Protein AF-A0A2G9TJ57-F1 (afdb_monomer)

Sequence (246 aa):
MSSKFIRITKSSFCDVGVDFVFRHESDHAVNHIQFLINEGGLITACANDIVHLWNYRQKVPEIVRSVQLNKESVSCIHLPMGSKWLYVGTDKVPFPSCPQQPQALAVLLKGELMMLDLLTPGYPCIESPHAMDLHEVPITCVAYYSDCASDLIGALTLVGCKQRRKGFSERAWPASGGIARECATGHQELILTGHKDGTVRFWQASGENLQFLYRLKTTSHFERLEEWEGCEKVSHAVKSIELCVE

Solvent-accessible surface area (backbone atoms only — not comparable to full-atom values): 15416 Å² total; per-residue (Å²): 137,87,81,75,72,51,78,47,75,50,70,56,95,93,50,85,54,53,76,47,75,54,66,69,94,61,94,60,52,76,79,45,77,48,75,41,81,97,69,45,30,37,40,37,33,32,73,72,23,32,39,36,35,31,37,55,79,48,99,64,72,41,78,76,44,76,46,76,48,91,86,51,50,70,67,45,78,50,67,59,91,92,54,94,58,77,46,71,43,46,74,62,73,93,44,90,88,53,75,94,60,81,60,59,48,82,45,81,55,100,88,49,75,46,37,29,29,63,75,49,88,87,49,27,39,33,60,59,87,72,66,73,76,69,72,85,51,60,70,58,29,76,41,79,43,74,67,47,58,67,65,57,56,50,51,41,40,63,58,19,63,76,68,53,72,87,71,51,41,92,57,76,63,83,88,68,82,80,80,83,78,87,58,75,53,97,42,38,27,41,38,38,40,19,16,49,81,14,36,39,38,35,28,37,52,40,49,98,55,65,35,80,31,35,77,47,74,51,61,88,79,54,82,82,73,75,86,55,93,88,64,83,69,90,70,50,41,31,73,78,78,80,83,88,76,130

Nearest PDB structures (foldseek):
  6n8q-assembly1_A  TM=5.447E-01  e=1.986E-11  Homo sapiens
  6n8s-assembly1_A  TM=5.547E-01  e=1.785E-11  Homo sapiens
  6n8s-assembly2_D  TM=5.333E-01  e=1.165E-11  Homo sapiens
  8r3y-assembly1_L  TM=5.186E-01  e=8.769E-10  Homo sapiens
  7fik-assembly1_h  TM=3.354E-01  e=3.302E-02  Xenopus laevis

pLDDT: mean 77.83, std 14.71, range [35.44, 93.81]

Organism: Teladorsagia circumcincta (NCBI:txid45464)

InterPro domains:
  IPR000664 Lethal(2) giant larvae protein [PR00962] (100-120)
  IPR000664 Lethal(2) giant larvae protein [PR00962] (188-211)
  IPR001680 WD40 repeat [SM00320] (15-55)
  IPR001680 WD40 repeat [SM00320] (125-204)
  IPR015943 WD40/YVTN repeat-like-containing domain superfamily [G3DSA:2.130.10.10] (9-223)
  IPR036322 WD40-repeat-containing domain superfamily [SSF50978] (19-219)

Radius of gyration: 28.47 Å; Cα contacts (8 Å, |Δi|>4): 395; chains: 1; bounding box: 58×48×74 Å

Mean predicted aligned error: 16.13 Å

Secondary structure (DSSP, 8-state):
-----EEEEEPPTTSPPEEEEE--SS---EEEEEEETTTTEEEEEETTSEEEEEE-SSSS-EEEEEEE-SSS-EEEEE--TT-S--EEEESS-S-TTS-SS--EEEEE-SS-EEEEESSSTT-PEEPPTT---SSSS-EEEEEEEEEE-HHHHHHHHHHHHTTSPTTEESSPPS---S-------SSEEEEEEEETTSEEEEEE-SSSS-EEEEEEE-TTSS------TT----------------

Structure (mmCIF, N/CA/C/O backbone):
data_AF-A0A2G9TJ57-F1
#
_entry.id   AF-A0A2G9TJ57-F1
#
loop_
_atom_site.group_PDB
_atom_site.id
_atom_site.type_symbol
_atom_site.label_atom_id
_atom_site.label_alt_id
_atom_site.label_comp_id
_atom_site.label_asym_id
_atom_site.label_entity_id
_atom_site.label_seq_id
_atom_site.pdbx_PDB_ins_code
_atom_site.Cartn_x
_atom_site.Cartn_y
_atom_site.Cartn_z
_atom_site.occupancy
_atom_site.B_iso_or_equiv
_atom_site.auth_seq_id
_atom_site.auth_comp_id
_atom_site.auth_asym_id
_atom_site.auth_atom_id
_atom_site.pdbx_PDB_model_num
ATOM 1 N N . MET A 1 1 ? 29.597 -24.673 -23.153 1.00 37.56 1 MET A N 1
ATOM 2 C CA . MET A 1 1 ? 29.047 -23.492 -23.854 1.00 37.56 1 MET A CA 1
ATOM 3 C C . MET A 1 1 ? 27.532 -23.607 -23.868 1.00 37.56 1 MET A C 1
ATOM 5 O O . MET A 1 1 ? 26.997 -24.404 -24.629 1.00 37.56 1 MET A O 1
ATOM 9 N N . SER A 1 2 ? 26.848 -22.915 -22.954 1.00 35.44 2 SER A N 1
ATOM 10 C CA . SER A 1 2 ? 25.383 -22.948 -22.872 1.00 35.44 2 SER A CA 1
ATOM 11 C C . SER A 1 2 ? 24.821 -21.941 -23.869 1.00 35.44 2 SER A C 1
ATOM 13 O O . SER A 1 2 ? 24.913 -20.737 -23.657 1.00 35.44 2 SER A O 1
ATOM 15 N N . SER A 1 3 ? 24.313 -22.435 -24.994 1.00 35.53 3 SER A N 1
ATOM 16 C CA . SER A 1 3 ? 23.716 -21.596 -26.029 1.00 35.53 3 SER A CA 1
ATOM 17 C C . SER A 1 3 ? 22.368 -21.058 -25.549 1.00 35.53 3 SER A C 1
ATOM 19 O O . SER A 1 3 ? 21.462 -21.841 -25.276 1.00 35.53 3 SER A O 1
ATOM 21 N N . LYS A 1 4 ? 22.236 -19.733 -25.420 1.00 46.56 4 LYS A N 1
ATOM 22 C CA . LYS A 1 4 ? 20.998 -19.080 -24.966 1.00 46.56 4 LYS A CA 1
ATOM 23 C C . LYS A 1 4 ? 20.091 -18.800 -26.164 1.00 46.56 4 LYS A C 1
ATOM 25 O O . LYS A 1 4 ? 20.468 -18.053 -27.062 1.00 46.56 4 LYS A O 1
ATOM 30 N N . PHE A 1 5 ? 18.911 -19.412 -26.177 1.00 47.69 5 PHE A N 1
ATOM 31 C CA . PHE A 1 5 ? 17.905 -19.253 -27.229 1.00 47.69 5 PHE A CA 1
ATOM 32 C C . PHE A 1 5 ? 16.716 -18.447 -26.701 1.00 47.69 5 PHE A C 1
ATOM 34 O O . PHE A 1 5 ? 16.296 -18.652 -25.562 1.00 47.69 5 PHE A O 1
ATOM 41 N N . ILE A 1 6 ? 16.155 -17.564 -27.530 1.00 58.69 6 ILE A N 1
ATOM 42 C CA . ILE A 1 6 ? 14.870 -16.911 -27.254 1.00 58.69 6 ILE A CA 1
ATOM 43 C C . ILE A 1 6 ? 13.792 -17.693 -28.013 1.00 58.69 6 ILE A C 1
ATOM 45 O O . ILE A 1 6 ? 13.875 -17.824 -29.234 1.00 58.69 6 ILE A O 1
ATOM 49 N N . ARG A 1 7 ? 12.787 -18.212 -27.295 1.00 56.28 7 ARG A N 1
ATOM 50 C CA . ARG A 1 7 ? 11.596 -18.856 -27.872 1.00 56.28 7 ARG A CA 1
ATOM 51 C C . ARG A 1 7 ? 10.394 -17.939 -27.683 1.00 56.28 7 ARG A C 1
ATOM 53 O O . ARG A 1 7 ? 10.101 -17.542 -26.558 1.00 56.28 7 ARG A O 1
ATOM 60 N N . ILE A 1 8 ? 9.703 -17.621 -28.772 1.00 58.78 8 ILE A N 1
ATOM 61 C CA . ILE A 1 8 ? 8.478 -16.817 -28.758 1.00 58.78 8 ILE A CA 1
ATOM 62 C C . ILE A 1 8 ? 7.350 -17.670 -29.315 1.00 58.78 8 ILE A C 1
ATOM 64 O O . ILE A 1 8 ? 7.395 -18.060 -30.480 1.00 58.78 8 ILE A O 1
ATOM 68 N N . THR A 1 9 ? 6.332 -17.912 -28.496 1.00 50.44 9 THR A N 1
ATOM 69 C CA . THR A 1 9 ? 5.110 -18.599 -28.915 1.00 50.44 9 THR A CA 1
ATOM 70 C C . THR A 1 9 ? 4.001 -17.564 -29.049 1.00 50.44 9 THR A C 1
ATOM 72 O O . THR A 1 9 ? 3.605 -16.938 -28.066 1.00 50.44 9 THR A O 1
ATOM 75 N N . LYS A 1 10 ? 3.504 -17.356 -30.272 1.00 44.88 10 LYS A N 1
ATOM 76 C CA . LYS A 1 10 ? 2.356 -16.477 -30.530 1.00 44.88 10 LYS A CA 1
ATOM 77 C C . LYS A 1 10 ? 1.124 -17.341 -30.783 1.00 44.88 10 LYS A C 1
ATOM 79 O O . LYS A 1 10 ? 1.076 -18.027 -31.800 1.00 44.88 10 LYS A O 1
ATOM 84 N N . SER A 1 11 ? 0.136 -17.299 -29.890 1.00 42.34 11 SER A N 1
ATOM 85 C CA . SER A 1 11 ? -1.184 -17.883 -30.144 1.00 42.34 11 SER A CA 1
ATOM 86 C C . SER A 1 11 ? -2.135 -16.808 -30.670 1.00 42.34 11 SER A C 1
ATOM 88 O O . SER A 1 11 ? -2.381 -15.789 -30.026 1.00 42.34 11 SER A O 1
ATOM 90 N N . SER A 1 12 ? -2.660 -17.011 -31.876 1.00 41.06 12 SER A N 1
ATOM 91 C CA . SER A 1 12 ? -3.905 -16.371 -32.299 1.00 41.06 12 SER A CA 1
ATOM 92 C C . SER A 1 12 ? -5.065 -17.187 -31.738 1.00 41.06 12 SER A C 1
ATOM 94 O O . SER A 1 12 ? -4.978 -18.413 -31.665 1.00 41.06 12 SER A O 1
ATOM 96 N N . PHE A 1 13 ? -6.132 -16.517 -31.302 1.00 36.66 13 PHE A N 1
ATOM 97 C CA . PHE A 1 13 ? -7.333 -17.170 -30.777 1.00 36.66 13 PHE A CA 1
ATOM 98 C C . PHE A 1 13 ? -7.781 -18.287 -31.746 1.00 36.66 13 PHE A C 1
ATOM 100 O O . PHE A 1 13 ? -8.109 -18.000 -32.893 1.00 36.66 13 PHE A O 1
ATOM 107 N N . CYS A 1 14 ? -7.749 -19.538 -31.268 1.00 39.50 14 CYS A N 1
ATOM 108 C CA . CYS A 1 14 ? -8.157 -20.780 -31.947 1.00 39.50 14 CYS A CA 1
ATOM 109 C C . CYS A 1 14 ? -7.240 -21.419 -33.017 1.00 39.50 14 CYS A C 1
ATOM 111 O O . CYS A 1 14 ? -7.692 -22.379 -33.633 1.00 39.50 14 CYS A O 1
ATOM 113 N N . ASP A 1 15 ? -5.967 -21.029 -33.168 1.00 39.41 15 ASP A N 1
ATOM 114 C CA . ASP A 1 15 ? -5.017 -21.749 -34.048 1.00 39.41 15 ASP A CA 1
ATOM 115 C C . ASP A 1 15 ? -3.720 -22.184 -33.343 1.00 39.41 15 ASP A C 1
ATOM 117 O O . ASP A 1 15 ? -3.312 -21.616 -32.325 1.00 39.41 15 ASP A O 1
ATOM 121 N N . VAL A 1 16 ? -3.068 -23.215 -33.901 1.00 48.94 16 VAL A N 1
ATOM 122 C CA . VAL A 1 16 ? -1.778 -23.752 -33.432 1.00 48.94 16 VAL A CA 1
ATOM 123 C C . VAL A 1 16 ? -0.747 -22.617 -33.409 1.00 48.94 16 VAL A C 1
ATOM 125 O O . VAL A 1 16 ? -0.500 -21.975 -34.428 1.00 48.94 16 VAL A O 1
ATOM 128 N N . GLY A 1 17 ? -0.172 -22.338 -32.236 1.00 55.06 17 GLY A N 1
ATOM 129 C CA . GLY A 1 17 ? 0.766 -21.230 -32.067 1.00 55.06 17 GLY A CA 1
ATOM 130 C C . GLY A 1 17 ? 1.987 -21.364 -32.978 1.00 55.06 17 GLY A C 1
ATOM 131 O O . GLY A 1 17 ? 2.530 -22.455 -33.148 1.00 55.06 17 GLY A O 1
ATOM 132 N N . VAL A 1 18 ? 2.432 -20.248 -33.556 1.00 59.16 18 VAL A N 1
ATOM 133 C CA . VAL A 1 18 ? 3.671 -20.214 -34.342 1.00 59.16 18 VAL A CA 1
ATOM 134 C C . VAL A 1 18 ? 4.836 -20.010 -33.377 1.00 59.16 18 VAL A C 1
ATOM 136 O O . VAL A 1 18 ? 4.867 -19.016 -32.644 1.00 59.16 18 VAL A O 1
ATOM 139 N N . ASP A 1 19 ? 5.775 -20.956 -33.371 1.00 61.94 19 ASP A N 1
ATOM 140 C CA . ASP A 1 19 ? 7.024 -20.865 -32.618 1.00 61.94 19 ASP A CA 1
ATOM 141 C C . ASP A 1 19 ? 8.110 -20.211 -33.475 1.00 61.94 19 ASP A C 1
ATOM 143 O O . ASP A 1 19 ? 8.466 -20.707 -34.545 1.00 61.94 19 ASP A O 1
ATOM 147 N N . PHE A 1 20 ? 8.676 -19.117 -32.970 1.00 65.62 20 PHE A N 1
ATOM 148 C CA . PHE A 1 20 ? 9.887 -18.515 -33.519 1.00 65.62 20 PHE A CA 1
ATOM 149 C C . PHE A 1 20 ? 11.048 -18.711 -32.547 1.00 65.62 20 PHE A C 1
ATOM 151 O O . PHE A 1 20 ? 10.926 -18.433 -31.350 1.00 65.62 20 PHE A O 1
ATOM 158 N N . VAL A 1 21 ? 12.184 -19.169 -33.078 1.00 70.88 21 VAL A N 1
ATOM 159 C CA . VAL A 1 21 ? 13.435 -19.330 -32.331 1.00 70.88 21 VAL A CA 1
ATOM 160 C C . VAL A 1 21 ? 14.532 -18.571 -33.056 1.00 70.88 21 VAL A C 1
ATOM 162 O O . VAL A 1 21 ? 14.785 -18.808 -34.235 1.00 70.88 21 VAL A O 1
ATOM 165 N N . PHE A 1 22 ? 15.194 -17.668 -32.345 1.00 76.44 22 PHE A N 1
ATOM 166 C CA . PHE A 1 22 ? 16.371 -16.964 -32.843 1.00 76.44 22 PHE A CA 1
ATOM 167 C C . PHE A 1 22 ? 17.373 -16.744 -31.710 1.00 76.44 22 PHE A C 1
ATOM 169 O O . PHE A 1 22 ? 17.086 -16.972 -30.527 1.00 76.44 22 PHE A O 1
ATOM 176 N N . ARG A 1 23 ? 18.589 -16.358 -32.094 1.00 79.75 23 ARG A N 1
ATOM 177 C CA . ARG A 1 23 ? 19.739 -16.254 -31.202 1.00 79.75 23 ARG A CA 1
ATOM 178 C C . ARG A 1 23 ? 20.432 -14.917 -31.417 1.00 79.75 23 ARG A C 1
ATOM 180 O O . ARG A 1 23 ? 20.560 -14.467 -32.551 1.00 79.75 23 ARG A O 1
ATOM 187 N N . HIS A 1 24 ? 20.921 -14.326 -30.334 1.00 83.44 24 HIS A N 1
ATOM 188 C CA . HIS A 1 24 ? 21.941 -13.290 -30.441 1.00 83.44 24 HIS A CA 1
ATOM 189 C C . HIS A 1 24 ? 23.237 -13.898 -30.992 1.00 83.44 24 HIS A C 1
ATOM 191 O O . HIS A 1 24 ? 23.599 -15.024 -30.645 1.00 83.44 24 HIS A O 1
ATOM 197 N N . GLU A 1 25 ? 23.945 -13.148 -31.837 1.00 77.44 25 GLU A N 1
ATOM 198 C CA . GLU A 1 25 ? 25.286 -13.536 -32.295 1.00 77.44 25 GLU A CA 1
ATOM 199 C C . GLU A 1 25 ? 26.303 -13.512 -31.146 1.00 77.44 25 GLU A C 1
ATOM 201 O O . GLU A 1 25 ? 27.253 -14.292 -31.133 1.00 77.44 25 GLU A O 1
ATOM 206 N N . SER A 1 26 ? 26.085 -12.642 -30.157 1.00 77.62 26 SER A N 1
ATOM 207 C CA . SER A 1 26 ? 26.914 -12.561 -28.961 1.00 77.62 26 SER A CA 1
ATOM 208 C C . SER A 1 26 ? 26.544 -13.642 -27.937 1.00 77.62 26 SER A C 1
ATOM 210 O O . SER A 1 26 ? 25.388 -14.051 -27.822 1.00 77.62 26 SER A O 1
ATOM 212 N N . ASP A 1 27 ? 27.525 -14.096 -27.150 1.00 81.38 27 ASP A N 1
ATOM 213 C CA . ASP A 1 27 ? 27.323 -15.132 -26.119 1.00 81.38 27 ASP A CA 1
ATOM 214 C C . ASP A 1 27 ? 26.856 -14.554 -24.764 1.00 81.38 27 ASP A C 1
ATOM 216 O O . ASP A 1 27 ? 26.903 -15.208 -23.718 1.00 81.38 27 ASP A O 1
ATOM 220 N N . HIS A 1 28 ? 26.405 -13.298 -24.754 1.00 85.00 28 HIS A N 1
ATOM 221 C CA . HIS A 1 28 ? 25.954 -12.627 -23.539 1.00 85.00 28 HIS A CA 1
ATOM 222 C C . HIS A 1 28 ? 24.519 -13.026 -23.169 1.00 85.00 28 HIS A C 1
ATOM 224 O O . HIS A 1 28 ? 23.687 -13.345 -24.016 1.00 85.00 28 HIS A O 1
ATOM 230 N N . ALA A 1 29 ? 24.214 -13.024 -21.865 1.00 84.56 29 ALA A N 1
ATOM 231 C CA . ALA A 1 29 ? 22.858 -13.289 -21.386 1.00 84.56 29 ALA A CA 1
ATOM 232 C C . ALA A 1 29 ? 21.880 -12.225 -21.886 1.00 84.56 29 ALA A C 1
ATOM 234 O O . ALA A 1 29 ? 22.248 -11.059 -21.955 1.00 84.56 29 ALA A O 1
ATOM 235 N N . VAL A 1 30 ? 20.637 -12.609 -22.160 1.00 88.75 30 VAL A N 1
ATOM 236 C CA . VAL A 1 30 ? 19.539 -11.655 -22.334 1.00 88.75 30 VAL A CA 1
ATOM 237 C C . VAL A 1 30 ? 18.884 -11.479 -20.969 1.00 88.75 30 VAL A C 1
ATOM 239 O O . VAL A 1 30 ? 18.362 -12.445 -20.418 1.00 88.75 30 VAL A O 1
ATOM 242 N N . ASN A 1 31 ? 18.961 -10.272 -20.415 1.00 87.25 31 ASN A N 1
ATOM 243 C CA . ASN A 1 31 ? 18.458 -9.951 -19.077 1.00 87.25 31 ASN A CA 1
ATOM 244 C C . ASN A 1 31 ? 17.005 -9.470 -19.124 1.00 87.25 31 ASN A C 1
ATOM 246 O O . ASN A 1 31 ? 16.213 -9.804 -18.247 1.00 87.25 31 ASN A O 1
ATOM 250 N N . HIS A 1 32 ? 16.641 -8.719 -20.168 1.00 87.56 32 HIS A N 1
ATOM 251 C CA . HIS A 1 32 ? 15.290 -8.185 -20.332 1.00 87.56 32 HIS A CA 1
ATOM 252 C C . HIS A 1 32 ? 14.790 -8.348 -21.759 1.00 87.56 32 HIS A C 1
ATOM 254 O O . HIS A 1 32 ? 15.554 -8.242 -22.720 1.00 87.56 32 HIS A O 1
ATOM 260 N N . ILE A 1 33 ? 13.483 -8.569 -21.884 1.00 90.31 33 ILE A N 1
ATOM 261 C CA . ILE A 1 33 ? 12.780 -8.727 -23.154 1.00 90.31 33 ILE A CA 1
ATOM 262 C C . ILE A 1 33 ? 11.486 -7.916 -23.079 1.00 90.31 33 ILE A C 1
ATOM 264 O O . ILE A 1 33 ? 10.736 -8.044 -22.114 1.00 90.31 33 ILE A O 1
ATOM 268 N N . GLN A 1 34 ? 11.207 -7.106 -24.100 1.00 89.06 34 GLN A N 1
ATOM 269 C CA . GLN A 1 34 ? 9.966 -6.344 -24.201 1.00 89.06 34 GLN A CA 1
ATOM 270 C C . GLN A 1 34 ? 9.423 -6.327 -25.632 1.00 89.06 34 GLN A C 1
ATOM 272 O O . GLN A 1 34 ? 10.123 -5.966 -26.574 1.00 89.06 34 GLN A O 1
ATOM 277 N N . PHE A 1 35 ? 8.152 -6.690 -25.801 1.00 87.56 35 PHE A N 1
ATOM 278 C CA . PHE A 1 35 ? 7.484 -6.664 -27.102 1.00 87.56 35 PHE A CA 1
ATOM 279 C C . PHE A 1 35 ? 7.029 -5.256 -27.488 1.00 87.56 35 PHE A C 1
ATOM 281 O O . PHE A 1 35 ? 6.454 -4.534 -26.675 1.00 87.56 35 PHE A O 1
ATOM 288 N N . LEU A 1 36 ? 7.191 -4.922 -28.768 1.00 85.94 36 LEU A N 1
ATOM 289 C CA . LEU A 1 36 ? 6.470 -3.830 -29.410 1.00 85.94 36 LEU A CA 1
ATOM 290 C C . LEU A 1 36 ? 5.090 -4.346 -29.823 1.00 85.94 36 LEU A C 1
ATOM 292 O O . LEU A 1 36 ? 4.930 -5.017 -30.850 1.00 85.94 36 LEU A O 1
ATOM 296 N N . ILE A 1 37 ? 4.103 -4.089 -28.967 1.00 81.62 37 ILE A N 1
ATOM 297 C CA . ILE A 1 37 ? 2.724 -4.548 -29.151 1.00 81.62 37 ILE A CA 1
ATOM 298 C C . ILE A 1 37 ? 2.184 -3.993 -30.473 1.00 81.62 37 ILE A C 1
ATOM 300 O O . ILE A 1 37 ? 2.269 -2.798 -30.726 1.00 81.62 37 ILE A O 1
ATOM 304 N N . ASN A 1 38 ? 1.623 -4.869 -31.311 1.00 80.56 38 ASN A N 1
ATOM 305 C CA . ASN A 1 38 ? 1.052 -4.560 -32.633 1.00 80.56 38 ASN A CA 1
ATOM 306 C C . ASN A 1 38 ? 2.029 -4.022 -33.693 1.00 80.56 38 ASN A C 1
ATOM 308 O O . ASN A 1 38 ? 1.630 -3.846 -34.840 1.00 80.56 38 ASN A O 1
ATOM 312 N N . GLU A 1 39 ? 3.306 -3.832 -33.365 1.00 83.75 39 GLU A N 1
ATOM 313 C CA . GLU A 1 39 ? 4.301 -3.330 -34.319 1.00 83.75 39 GLU A CA 1
ATOM 314 C C . GLU A 1 39 ? 5.179 -4.444 -34.893 1.00 83.75 39 GLU A C 1
ATOM 316 O O . GLU A 1 39 ? 5.863 -4.236 -35.889 1.00 83.75 39 GLU A O 1
ATOM 321 N N . GLY A 1 40 ? 5.169 -5.649 -34.318 1.00 84.56 40 GLY A N 1
ATOM 322 C CA . GLY A 1 40 ? 5.965 -6.771 -34.830 1.00 84.56 40 GLY A CA 1
ATOM 323 C C . GLY A 1 40 ? 7.472 -6.614 -34.596 1.00 84.56 40 GLY A C 1
ATOM 324 O O . GLY A 1 40 ? 8.281 -7.106 -35.383 1.00 84.56 40 GLY A O 1
ATOM 325 N N . GLY A 1 41 ? 7.848 -5.898 -33.536 1.00 88.81 41 GLY A N 1
ATOM 326 C CA . GLY A 1 41 ? 9.231 -5.783 -33.085 1.00 88.81 41 GLY A CA 1
ATOM 327 C C . GLY A 1 41 ? 9.411 -6.206 -31.631 1.00 88.81 41 GLY A C 1
ATOM 328 O O . GLY A 1 41 ? 8.446 -6.320 -30.871 1.00 88.81 41 GLY A O 1
ATOM 329 N N . LEU A 1 42 ? 10.653 -6.493 -31.260 1.00 90.50 42 LEU A N 1
ATOM 330 C CA . LEU A 1 42 ? 11.052 -6.949 -29.931 1.00 90.50 42 LEU A CA 1
ATOM 331 C C . LEU A 1 42 ? 12.293 -6.181 -29.496 1.00 90.50 42 LEU A C 1
ATOM 333 O O . LEU A 1 42 ? 13.222 -6.010 -30.274 1.00 90.50 42 LEU A O 1
ATOM 337 N N . ILE A 1 43 ? 12.332 -5.756 -28.246 1.00 92.25 43 ILE A N 1
ATOM 338 C CA . ILE A 1 43 ? 13.505 -5.152 -27.630 1.00 92.25 43 ILE A CA 1
ATOM 339 C C . ILE A 1 43 ? 14.106 -6.172 -26.671 1.00 92.25 43 ILE A C 1
ATOM 341 O O . ILE A 1 43 ? 13.394 -6.777 -25.872 1.00 92.25 43 ILE A O 1
ATOM 345 N N . THR A 1 44 ? 15.417 -6.359 -26.7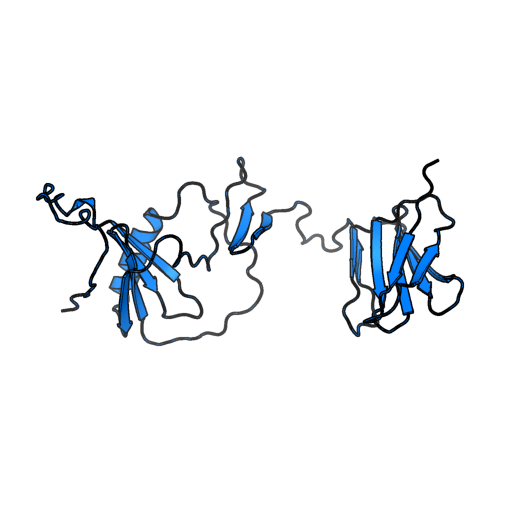41 1.00 92.00 44 THR A N 1
ATOM 346 C CA . THR A 1 44 ? 16.169 -7.243 -25.844 1.00 92.00 44 THR A CA 1
ATOM 347 C C . THR A 1 44 ? 17.348 -6.481 -25.258 1.00 92.00 44 THR A C 1
ATOM 349 O O . THR A 1 44 ? 18.108 -5.884 -26.021 1.00 92.00 44 THR A O 1
ATOM 352 N N . ALA A 1 45 ? 17.528 -6.522 -23.941 1.00 91.31 45 ALA A N 1
ATOM 353 C CA . ALA A 1 45 ? 18.716 -5.993 -23.275 1.00 91.31 45 ALA A CA 1
ATOM 354 C C . ALA A 1 45 ? 19.621 -7.141 -22.825 1.00 91.31 45 ALA A C 1
ATOM 356 O O . ALA A 1 45 ? 19.167 -8.069 -22.147 1.00 91.31 45 ALA A O 1
ATOM 357 N N . CYS A 1 46 ? 20.890 -7.076 -23.211 1.00 90.38 46 CYS A N 1
ATOM 358 C CA . CYS A 1 46 ? 21.894 -8.091 -22.932 1.00 90.38 46 CYS A CA 1
ATOM 359 C C . CYS A 1 46 ? 22.789 -7.708 -21.741 1.00 90.38 46 CYS A C 1
ATOM 361 O O . CYS A 1 46 ? 22.920 -6.539 -21.399 1.00 90.38 46 CYS A O 1
ATOM 363 N N . ALA A 1 47 ? 23.448 -8.697 -21.132 1.00 86.38 47 ALA A N 1
ATOM 364 C CA . ALA A 1 47 ? 24.346 -8.529 -19.981 1.00 86.38 47 ALA A CA 1
ATOM 365 C C . ALA A 1 47 ? 25.671 -7.817 -20.298 1.00 86.38 47 ALA A C 1
ATOM 367 O O . ALA A 1 47 ? 26.468 -7.580 -19.401 1.00 86.38 47 ALA A O 1
ATOM 368 N N . ASN A 1 48 ? 25.927 -7.522 -21.569 1.00 88.06 48 ASN A N 1
ATOM 369 C CA . ASN A 1 48 ? 27.005 -6.642 -22.007 1.00 88.06 48 ASN A CA 1
ATOM 370 C C . ASN A 1 48 ? 26.514 -5.211 -22.251 1.00 88.06 48 ASN A C 1
ATOM 372 O O . ASN A 1 48 ? 27.162 -4.487 -22.995 1.00 88.06 48 ASN A O 1
ATOM 376 N N . ASP A 1 49 ? 25.351 -4.841 -21.716 1.00 87.88 49 ASP A N 1
ATOM 377 C CA . ASP A 1 49 ? 24.766 -3.503 -21.814 1.00 87.88 49 ASP A CA 1
ATOM 378 C C . ASP A 1 49 ? 24.443 -3.053 -23.248 1.00 87.88 49 ASP A C 1
ATOM 380 O O . ASP A 1 49 ? 24.333 -1.859 -23.543 1.00 87.88 49 ASP A O 1
ATOM 384 N N . ILE A 1 50 ? 24.242 -4.019 -24.152 1.00 91.38 50 ILE A N 1
ATOM 385 C CA . ILE A 1 50 ? 23.683 -3.768 -25.481 1.00 91.38 50 ILE A CA 1
ATOM 386 C C . ILE A 1 50 ? 22.176 -3.975 -25.456 1.00 91.38 50 ILE A C 1
ATOM 388 O O . ILE A 1 50 ? 21.674 -5.035 -25.077 1.00 91.38 50 ILE A O 1
ATOM 392 N N . VAL A 1 51 ? 21.451 -2.977 -25.946 1.00 92.19 51 VAL A N 1
ATOM 393 C CA . VAL A 1 51 ? 20.026 -3.073 -26.245 1.00 92.19 51 VAL A CA 1
ATOM 394 C C . VAL A 1 51 ? 19.848 -3.271 -27.747 1.00 92.19 51 VAL A C 1
ATOM 396 O O . VAL A 1 51 ? 20.252 -2.426 -28.547 1.00 92.19 51 VAL A O 1
ATOM 399 N N . HIS A 1 52 ? 19.226 -4.381 -28.133 1.00 92.69 52 HIS A N 1
ATOM 400 C CA . HIS A 1 52 ? 18.902 -4.704 -29.519 1.00 92.69 52 HIS A CA 1
ATOM 401 C C . HIS A 1 52 ? 17.410 -4.509 -29.791 1.00 92.69 52 HIS A C 1
ATOM 403 O O . HIS A 1 52 ? 16.560 -4.940 -29.012 1.00 92.69 52 HIS A O 1
ATOM 409 N N . LEU A 1 53 ? 17.102 -3.893 -30.929 1.00 92.38 53 LEU A N 1
ATOM 410 C CA . LEU A 1 53 ? 15.774 -3.824 -31.514 1.00 92.38 53 LEU A CA 1
ATOM 411 C C . LEU A 1 53 ? 15.690 -4.833 -32.654 1.00 92.38 53 LEU A C 1
ATOM 413 O O . LEU A 1 53 ? 16.366 -4.690 -33.671 1.00 92.38 53 LEU A O 1
ATOM 417 N N . TRP A 1 54 ? 14.813 -5.806 -32.493 1.00 91.44 54 TRP A N 1
ATOM 418 C CA . TRP A 1 54 ? 14.513 -6.843 -33.459 1.00 91.44 54 TRP A CA 1
ATOM 419 C C . TRP A 1 54 ? 13.238 -6.521 -34.226 1.00 91.44 54 TRP A C 1
ATOM 421 O O . TRP A 1 54 ? 12.253 -6.045 -33.658 1.00 91.44 54 TRP A O 1
ATOM 431 N N . ASN A 1 55 ? 13.231 -6.859 -35.508 1.00 89.19 55 ASN A N 1
ATOM 432 C CA . ASN A 1 55 ? 12.039 -6.930 -36.335 1.00 89.19 55 ASN A CA 1
ATOM 433 C C . ASN A 1 55 ? 11.755 -8.398 -36.639 1.00 89.19 55 ASN A C 1
ATOM 435 O O . ASN A 1 55 ? 12.564 -9.061 -37.281 1.00 89.19 55 ASN A O 1
ATOM 439 N N . TYR A 1 56 ? 10.600 -8.891 -36.195 1.00 86.19 56 TYR A N 1
ATOM 440 C CA . TYR A 1 56 ? 10.164 -10.268 -36.439 1.00 86.19 56 TYR A CA 1
ATOM 441 C C . TYR A 1 56 ? 8.943 -10.342 -37.368 1.00 86.19 56 TYR A C 1
ATOM 443 O O . TYR A 1 56 ? 8.291 -11.378 -37.455 1.00 86.19 56 TYR A O 1
ATOM 451 N N . ARG A 1 57 ? 8.613 -9.263 -38.097 1.00 82.88 57 ARG A N 1
ATOM 452 C CA . ARG A 1 57 ? 7.569 -9.305 -39.145 1.00 82.88 57 ARG A CA 1
ATOM 453 C C . ARG A 1 57 ? 7.963 -10.184 -40.335 1.00 82.88 57 ARG A C 1
ATOM 455 O O . ARG A 1 57 ? 7.100 -10.595 -41.104 1.00 82.88 57 ARG A O 1
ATOM 462 N N . GLN A 1 58 ? 9.258 -10.431 -40.506 1.00 80.25 58 GLN A N 1
ATOM 463 C CA . GLN A 1 58 ? 9.806 -11.277 -41.561 1.00 80.25 58 GLN A CA 1
ATOM 464 C C . GLN A 1 58 ? 9.958 -12.729 -41.082 1.00 80.25 58 GLN A C 1
ATOM 466 O O . GLN A 1 58 ? 9.959 -12.996 -39.883 1.00 80.25 58 GLN A O 1
ATOM 471 N N . LYS A 1 59 ? 10.124 -13.677 -42.018 1.00 75.38 59 LYS A N 1
ATOM 472 C CA . LYS A 1 59 ? 10.336 -15.103 -41.690 1.00 75.38 59 LYS A CA 1
ATOM 473 C C . LYS A 1 59 ? 11.561 -15.335 -40.800 1.00 75.38 59 LYS A C 1
ATOM 475 O O . LYS A 1 59 ? 11.561 -16.276 -40.013 1.00 75.38 59 LYS A O 1
ATOM 480 N N . VAL A 1 60 ? 12.585 -14.494 -40.943 1.00 80.06 60 VAL A N 1
ATOM 481 C CA . VAL A 1 60 ? 13.801 -14.515 -40.130 1.00 80.06 60 VAL A CA 1
ATOM 482 C C . VAL A 1 60 ? 13.840 -13.220 -39.317 1.00 80.06 60 VAL A C 1
ATOM 484 O O . VAL A 1 60 ? 13.778 -12.147 -39.916 1.00 80.06 60 VAL A O 1
ATOM 487 N N . PRO A 1 61 ? 13.890 -13.286 -37.976 1.00 83.88 61 PRO A N 1
ATOM 488 C CA . PRO A 1 61 ? 14.056 -12.102 -37.145 1.00 83.88 61 PRO A CA 1
ATOM 489 C C . PRO A 1 61 ? 15.407 -11.434 -37.396 1.00 83.88 61 PRO A C 1
ATOM 491 O O . PRO A 1 61 ? 16.444 -12.092 -37.353 1.00 83.88 61 PRO A O 1
ATOM 494 N N . GLU A 1 62 ? 15.393 -10.122 -37.604 1.00 89.31 62 GLU A N 1
ATOM 495 C CA . GLU A 1 62 ? 16.598 -9.335 -37.876 1.00 89.31 62 GLU A CA 1
ATOM 496 C C . GLU A 1 62 ? 16.791 -8.252 -36.819 1.00 89.31 62 GLU A C 1
ATOM 498 O O . GLU A 1 62 ? 15.827 -7.630 -36.358 1.00 89.31 62 GLU A O 1
ATOM 503 N N . ILE A 1 63 ? 18.048 -7.987 -36.465 1.00 89.62 63 ILE A N 1
ATOM 504 C CA . ILE A 1 63 ? 18.406 -6.857 -35.610 1.00 89.62 63 ILE A CA 1
ATOM 505 C C . ILE A 1 63 ? 18.381 -5.591 -36.467 1.00 89.62 63 ILE A C 1
ATOM 507 O O . ILE A 1 63 ? 19.253 -5.363 -37.299 1.00 89.62 63 ILE A O 1
ATOM 511 N N . VAL A 1 64 ? 17.385 -4.742 -36.236 1.00 91.69 64 VAL A N 1
ATOM 512 C CA . VAL A 1 64 ? 17.250 -3.434 -36.891 1.00 91.69 64 VAL A CA 1
ATOM 513 C C . VAL A 1 64 ? 18.276 -2.451 -36.345 1.00 91.69 64 VAL A C 1
ATOM 515 O O . VAL A 1 64 ? 18.807 -1.621 -37.079 1.00 91.69 64 VAL A O 1
ATOM 518 N N . ARG A 1 65 ? 18.513 -2.489 -35.030 1.00 90.19 65 ARG A N 1
ATOM 519 C CA . ARG A 1 65 ? 19.406 -1.547 -34.356 1.00 90.19 65 ARG A CA 1
ATOM 520 C C . ARG A 1 65 ? 19.959 -2.131 -33.067 1.00 90.19 65 ARG A C 1
ATOM 522 O O . ARG A 1 65 ? 19.235 -2.798 -32.336 1.00 90.19 65 ARG A O 1
ATOM 529 N N . SER A 1 66 ? 21.205 -1.788 -32.769 1.00 92.25 66 SER A N 1
ATOM 530 C CA . SER A 1 66 ? 21.884 -2.116 -31.516 1.00 92.25 66 SER A CA 1
ATOM 531 C C . SER A 1 66 ? 22.435 -0.836 -30.903 1.00 92.25 66 SER A C 1
ATOM 533 O O . SER A 1 66 ? 23.025 -0.021 -31.612 1.00 92.25 66 SER A O 1
ATOM 535 N N . VAL A 1 67 ? 22.247 -0.652 -29.600 1.00 90.62 67 VAL A N 1
ATOM 536 C CA . VAL A 1 67 ? 22.791 0.480 -28.842 1.00 90.62 67 VAL A CA 1
ATOM 537 C C . VAL A 1 67 ? 23.574 -0.072 -27.661 1.00 90.62 67 VAL A C 1
ATOM 539 O O . VAL A 1 67 ? 23.006 -0.760 -26.822 1.00 90.62 67 VAL A O 1
ATOM 542 N N . GLN A 1 68 ? 24.871 0.227 -27.615 1.00 89.94 68 GLN A N 1
ATOM 543 C CA . GLN A 1 68 ? 25.773 -0.137 -26.524 1.00 89.94 68 GLN A CA 1
ATOM 544 C C . GLN A 1 68 ? 25.827 1.005 -25.505 1.00 89.94 68 GLN A C 1
ATOM 546 O O . GLN A 1 68 ? 26.145 2.144 -25.859 1.00 89.94 68 GLN A O 1
ATOM 551 N N . LEU A 1 69 ? 25.571 0.694 -24.238 1.00 84.50 69 LEU A N 1
ATOM 552 C CA . LEU A 1 69 ? 25.828 1.593 -23.118 1.00 84.50 69 LEU A CA 1
ATOM 553 C C . LEU A 1 69 ? 27.239 1.300 -22.583 1.00 84.50 69 LEU A C 1
ATOM 555 O O . LEU A 1 69 ? 27.604 0.152 -22.359 1.00 84.50 69 LEU A O 1
ATOM 559 N N . ASN A 1 70 ? 28.071 2.340 -22.455 1.00 72.69 70 ASN A N 1
ATOM 560 C CA . ASN A 1 70 ? 29.519 2.203 -22.206 1.00 72.69 70 ASN A CA 1
ATOM 561 C C . ASN A 1 70 ? 29.949 2.572 -20.772 1.00 72.69 70 ASN A C 1
ATOM 563 O O . ASN A 1 70 ? 31.143 2.593 -20.478 1.00 72.69 70 ASN A O 1
ATOM 567 N N . LYS A 1 71 ? 29.015 2.957 -19.892 1.00 70.00 71 LYS A N 1
ATOM 568 C CA . LYS A 1 71 ? 29.334 3.531 -18.566 1.00 70.00 71 LYS A CA 1
ATOM 569 C C . LYS A 1 71 ? 28.470 3.028 -17.412 1.00 70.00 71 LYS A C 1
ATOM 571 O O . LYS A 1 71 ? 28.830 3.266 -16.254 1.00 70.00 71 LYS A O 1
ATOM 576 N N . GLU A 1 72 ? 27.334 2.421 -17.719 1.00 78.56 72 GLU A N 1
ATOM 577 C CA . GLU A 1 72 ? 26.275 2.104 -16.765 1.00 78.56 72 GLU A CA 1
ATOM 578 C C . GLU 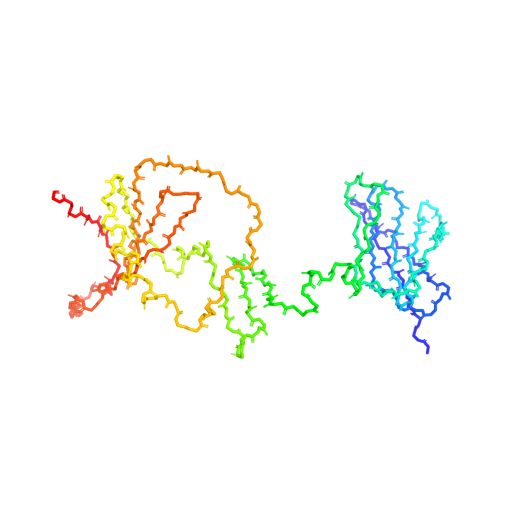A 1 72 ? 25.639 0.792 -17.199 1.00 78.56 72 GLU A C 1
ATOM 580 O O . GLU A 1 72 ? 25.445 0.592 -18.405 1.00 78.56 72 GLU A O 1
ATOM 585 N N . SER A 1 73 ? 25.352 -0.081 -16.235 1.00 81.94 73 SER A N 1
ATOM 586 C CA . SER A 1 73 ? 24.760 -1.375 -16.549 1.00 81.94 73 SER A CA 1
ATOM 587 C C . SER A 1 73 ? 23.247 -1.263 -16.670 1.00 81.94 73 SER A C 1
ATOM 589 O O . SER A 1 73 ? 22.606 -0.526 -15.916 1.00 81.94 73 SER A O 1
ATOM 591 N N . VAL A 1 74 ? 22.661 -1.958 -17.645 1.00 84.31 74 VAL A N 1
ATOM 592 C CA . VAL A 1 74 ? 21.208 -1.929 -17.865 1.00 84.31 74 VAL A CA 1
ATOM 593 C C . VAL A 1 74 ? 20.513 -2.726 -16.765 1.00 84.31 74 VAL A C 1
ATOM 595 O O . VAL A 1 74 ? 20.654 -3.947 -16.700 1.00 84.31 74 VAL A O 1
ATOM 598 N N . SER A 1 75 ? 19.725 -2.045 -15.930 1.00 83.81 75 SER A N 1
ATOM 599 C CA . SER A 1 75 ? 18.983 -2.650 -14.816 1.00 83.81 75 SER A CA 1
ATOM 600 C C . SER A 1 75 ? 17.516 -2.921 -15.153 1.00 83.81 75 SER A C 1
ATOM 602 O O . SER A 1 75 ? 16.925 -3.873 -14.641 1.00 83.81 75 SER A O 1
ATOM 604 N N . CYS A 1 76 ? 16.913 -2.103 -16.019 1.00 83.44 76 CYS A N 1
ATOM 605 C CA . CYS A 1 76 ? 15.580 -2.345 -16.557 1.00 83.44 76 CYS A CA 1
ATOM 606 C C . CYS A 1 76 ? 15.369 -1.617 -17.890 1.00 83.44 76 CYS A C 1
ATOM 608 O O . CYS A 1 76 ? 16.024 -0.623 -18.204 1.00 83.44 76 CYS A O 1
ATOM 610 N N . ILE A 1 77 ? 14.418 -2.105 -18.683 1.00 86.94 77 ILE A N 1
ATOM 611 C CA . ILE A 1 77 ? 13.930 -1.420 -19.882 1.00 86.94 77 ILE A CA 1
ATOM 612 C C . ILE A 1 77 ? 12.412 -1.303 -19.801 1.00 86.94 77 ILE A C 1
ATOM 614 O O . ILE A 1 77 ? 11.736 -2.228 -19.348 1.00 86.94 77 ILE A O 1
ATOM 618 N N . HIS A 1 78 ? 11.878 -0.163 -20.225 1.00 85.12 78 HIS A N 1
ATOM 619 C CA . HIS A 1 78 ? 10.446 0.067 -20.270 1.00 85.12 78 HIS A CA 1
ATOM 620 C C . HIS A 1 78 ? 10.055 0.937 -21.462 1.00 85.12 78 HIS A C 1
ATOM 622 O O . HIS A 1 78 ? 10.471 2.084 -21.600 1.00 85.12 78 HIS A O 1
ATOM 628 N N . LEU A 1 79 ? 9.197 0.392 -22.311 1.00 84.19 79 LEU A N 1
ATOM 629 C CA . LEU A 1 79 ? 8.470 1.110 -23.344 1.00 84.19 79 LEU A CA 1
ATOM 630 C C . LEU A 1 79 ? 6.970 1.159 -22.998 1.00 84.19 79 LEU A C 1
ATOM 632 O O . LEU A 1 79 ? 6.301 0.125 -23.082 1.00 84.19 79 LEU A O 1
ATOM 636 N N . PRO A 1 80 ? 6.425 2.328 -22.627 1.00 80.75 80 PRO A N 1
ATOM 637 C CA . PRO A 1 80 ? 4.987 2.513 -22.476 1.00 80.75 80 PRO A CA 1
ATOM 638 C C . PRO A 1 80 ? 4.250 2.338 -23.809 1.00 80.75 80 PRO A C 1
ATOM 640 O O . PRO A 1 80 ? 4.777 2.672 -24.874 1.00 80.75 80 PRO A O 1
ATOM 643 N N . MET A 1 81 ? 2.999 1.879 -23.757 1.00 75.25 81 MET A N 1
ATOM 644 C CA . MET A 1 81 ? 2.157 1.749 -24.949 1.00 75.25 81 MET A CA 1
ATOM 645 C C . MET A 1 81 ? 1.968 3.114 -25.634 1.00 75.25 81 MET A C 1
ATOM 647 O O . MET A 1 81 ? 1.565 4.083 -24.996 1.00 75.25 81 MET A O 1
ATOM 651 N N . GLY A 1 82 ? 2.273 3.190 -26.933 1.00 74.69 82 GLY A N 1
ATOM 652 C CA . GLY A 1 82 ? 2.175 4.423 -27.727 1.00 74.69 82 GLY A CA 1
ATOM 653 C C . GLY A 1 82 ? 3.350 5.400 -27.571 1.00 74.69 82 GLY A C 1
ATOM 654 O O . GLY A 1 82 ? 3.371 6.433 -28.241 1.00 74.69 82 GLY A O 1
ATOM 655 N N . SER A 1 83 ? 4.343 5.091 -26.729 1.00 81.50 83 SER A N 1
ATOM 656 C CA . SER A 1 83 ? 5.571 5.885 -26.634 1.00 81.50 83 SER A CA 1
ATOM 657 C C . SER A 1 83 ? 6.492 5.622 -27.826 1.00 81.50 83 SER A C 1
ATOM 659 O O . SER A 1 83 ? 6.653 4.489 -28.270 1.00 81.50 83 SER A O 1
ATOM 661 N N . LYS A 1 84 ? 7.170 6.672 -28.302 1.00 82.38 84 LYS A N 1
ATOM 662 C CA . LYS A 1 84 ? 8.280 6.563 -29.271 1.00 82.38 84 LYS A CA 1
ATOM 663 C C . LYS A 1 84 ? 9.643 6.367 -28.598 1.00 82.38 84 LYS A C 1
ATOM 665 O O . LYS A 1 84 ? 10.639 6.150 -29.283 1.00 82.38 84 LYS A O 1
ATOM 670 N N . TRP A 1 85 ? 9.689 6.490 -27.273 1.00 82.12 85 TRP A N 1
ATOM 671 C CA . TRP A 1 85 ? 10.908 6.496 -26.475 1.00 82.12 85 TRP A CA 1
ATOM 672 C C . TRP A 1 85 ? 10.977 5.257 -25.594 1.00 82.12 85 TRP A C 1
ATOM 674 O O . TRP A 1 85 ? 10.067 5.014 -24.800 1.00 82.12 85 TRP A O 1
ATOM 684 N N . LEU A 1 86 ? 12.079 4.516 -25.716 1.00 84.38 86 LEU A N 1
ATOM 685 C CA . LEU A 1 86 ? 12.453 3.468 -24.775 1.00 84.38 86 LEU A CA 1
ATOM 686 C C . LEU A 1 86 ? 13.126 4.110 -23.562 1.00 84.38 86 LEU A C 1
ATOM 688 O O . LEU A 1 86 ? 14.153 4.773 -23.709 1.00 84.38 86 LEU A O 1
ATOM 692 N N . TYR A 1 87 ? 12.577 3.875 -22.376 1.00 83.19 87 TYR A N 1
ATOM 693 C CA . TYR A 1 87 ? 13.214 4.247 -21.122 1.00 83.19 87 TYR A CA 1
ATOM 694 C C . TYR A 1 87 ? 14.133 3.109 -20.690 1.00 83.19 87 TYR A C 1
ATOM 696 O O . TYR A 1 87 ? 13.708 1.956 -20.604 1.00 83.19 87 TYR A O 1
ATOM 704 N N . VAL A 1 88 ? 15.398 3.430 -20.443 1.00 84.25 88 VAL A N 1
ATOM 705 C CA . VAL A 1 88 ? 16.397 2.481 -19.950 1.00 84.25 88 VAL A CA 1
ATOM 706 C C . VAL A 1 88 ? 16.785 2.930 -18.552 1.00 84.25 88 VAL A C 1
ATOM 708 O O . VAL A 1 88 ? 17.297 4.034 -18.380 1.00 84.25 88 VAL A O 1
ATOM 711 N N . GLY A 1 89 ? 16.491 2.097 -17.559 1.00 80.19 89 GLY A N 1
ATOM 712 C CA . GLY A 1 89 ? 17.022 2.257 -16.216 1.00 80.19 89 GLY A CA 1
ATOM 713 C C . GLY A 1 89 ? 18.418 1.660 -16.164 1.00 80.19 89 GLY A C 1
ATOM 714 O O . GLY A 1 89 ? 18.646 0.549 -16.651 1.00 80.19 89 GLY A O 1
ATOM 715 N N . THR A 1 90 ? 19.350 2.410 -15.594 1.00 81.06 90 THR A N 1
ATOM 716 C CA . THR A 1 90 ? 20.713 1.949 -15.358 1.00 81.06 90 THR A CA 1
ATOM 717 C C . THR A 1 90 ? 20.944 1.729 -13.864 1.00 81.06 90 THR A C 1
ATOM 719 O O . THR A 1 90 ? 20.108 2.080 -13.028 1.00 81.06 90 THR A O 1
ATOM 722 N N . ASP A 1 91 ? 22.034 1.060 -13.507 1.00 72.00 91 ASP A N 1
ATOM 723 C CA . ASP A 1 91 ? 22.463 0.860 -12.117 1.00 72.00 91 ASP A CA 1
ATOM 724 C C . ASP A 1 91 ? 22.927 2.149 -11.421 1.00 72.00 91 ASP A C 1
ATOM 726 O O . ASP A 1 91 ? 23.006 2.206 -10.192 1.00 72.00 91 ASP A O 1
ATOM 730 N N . LYS A 1 92 ? 23.213 3.198 -12.194 1.00 64.62 92 LYS A N 1
ATOM 731 C CA . LYS A 1 92 ? 23.558 4.517 -11.679 1.00 64.62 92 LYS A CA 1
ATOM 732 C C . LYS A 1 92 ? 22.337 5.408 -11.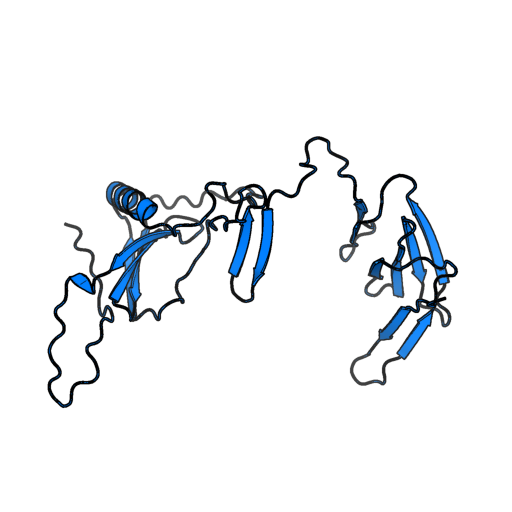689 1.00 64.62 92 LYS A C 1
ATOM 734 O O . LYS A 1 92 ? 21.746 5.682 -12.727 1.00 64.62 92 LYS A O 1
ATOM 739 N N . VAL A 1 93 ? 22.002 5.940 -10.520 1.00 59.06 93 VAL A N 1
ATOM 740 C CA . VAL A 1 93 ? 21.011 7.005 -10.455 1.00 59.06 93 VAL A CA 1
ATOM 741 C C . VAL A 1 93 ? 21.698 8.316 -10.857 1.00 59.06 93 VAL A C 1
ATOM 743 O O . VAL A 1 93 ? 22.645 8.724 -10.182 1.00 59.06 93 VAL A O 1
ATOM 746 N N . PRO A 1 94 ? 21.265 8.995 -11.937 1.00 54.16 94 PRO A N 1
ATOM 747 C CA . PRO A 1 94 ? 21.954 10.180 -12.462 1.00 54.16 94 PRO A CA 1
ATOM 748 C C . PRO A 1 94 ? 21.813 11.409 -11.553 1.00 54.16 94 PRO A C 1
ATOM 750 O O . PRO A 1 94 ? 22.458 12.432 -11.776 1.00 54.16 94 PRO A O 1
ATOM 753 N N . PHE A 1 95 ? 20.979 11.316 -10.517 1.00 58.94 95 PHE A N 1
ATOM 754 C CA . PHE A 1 95 ? 20.755 12.379 -9.554 1.00 58.94 95 PHE A CA 1
ATOM 755 C C . PHE A 1 95 ? 21.501 12.062 -8.252 1.00 58.94 95 PHE A C 1
ATOM 757 O O . PHE A 1 95 ? 21.110 11.122 -7.560 1.00 58.94 95 PHE A O 1
ATOM 764 N N . PRO A 1 96 ? 22.523 12.848 -7.857 1.00 55.16 96 PRO A N 1
ATOM 765 C CA . PRO A 1 96 ? 23.201 12.681 -6.565 1.00 55.16 96 PRO A CA 1
ATOM 766 C C . PRO A 1 96 ? 22.268 12.913 -5.363 1.00 55.16 96 PRO A C 1
ATOM 768 O O . PRO A 1 96 ? 22.610 12.559 -4.240 1.00 55.16 96 PRO A O 1
ATOM 771 N N . SER A 1 97 ? 21.083 13.487 -5.594 1.00 56.66 97 SER A N 1
ATOM 772 C CA . SER A 1 97 ? 20.002 13.607 -4.614 1.00 56.66 97 SER A CA 1
ATOM 773 C C . SER A 1 97 ? 19.210 12.313 -4.401 1.00 56.66 97 SER A C 1
ATOM 775 O O . SER A 1 97 ? 18.411 12.247 -3.468 1.00 56.66 97 SER A O 1
ATOM 777 N N . CYS A 1 98 ? 19.391 11.292 -5.244 1.00 51.22 98 CYS A N 1
ATOM 778 C CA . CYS A 1 98 ? 18.706 10.021 -5.081 1.00 51.22 98 CYS A CA 1
ATOM 779 C C . CYS A 1 98 ? 19.528 9.094 -4.169 1.00 51.22 98 CYS A C 1
ATOM 781 O O . CYS A 1 98 ? 20.711 8.870 -4.442 1.00 51.22 98 CYS A O 1
ATOM 783 N N . PRO A 1 99 ? 18.938 8.553 -3.088 1.00 55.56 99 PRO A N 1
ATOM 784 C CA . PRO A 1 99 ? 19.639 7.664 -2.172 1.00 55.56 99 PRO A CA 1
ATOM 785 C C . PRO A 1 99 ? 20.227 6.465 -2.922 1.00 55.56 99 PRO A C 1
ATOM 787 O O . PRO A 1 99 ? 19.498 5.691 -3.534 1.00 55.56 99 PRO A O 1
ATOM 790 N N . GLN A 1 100 ? 21.546 6.287 -2.841 1.00 59.97 100 GLN A N 1
ATOM 791 C CA . GLN A 1 100 ? 22.240 5.151 -3.461 1.00 59.97 100 GLN A CA 1
ATOM 792 C C . GLN A 1 100 ? 21.891 3.807 -2.796 1.00 59.97 100 GLN A C 1
ATOM 794 O O . GLN A 1 100 ? 22.178 2.752 -3.355 1.00 59.97 100 GLN A O 1
ATOM 799 N N . GLN A 1 101 ? 21.271 3.836 -1.610 1.00 65.38 101 GLN A N 1
ATOM 800 C CA . GLN A 1 101 ? 20.892 2.654 -0.846 1.00 65.38 101 GLN A CA 1
ATOM 801 C C . GLN A 1 101 ? 19.363 2.553 -0.727 1.00 65.38 101 GLN A C 1
ATOM 803 O O . GLN A 1 101 ? 18.716 3.544 -0.363 1.00 65.38 101 GLN A O 1
ATOM 808 N N . PRO A 1 102 ? 18.767 1.379 -1.013 1.00 74.81 102 PRO A N 1
ATOM 809 C CA . PRO A 1 102 ? 17.327 1.190 -0.908 1.00 74.81 102 PRO A CA 1
ATOM 810 C C . PRO A 1 102 ? 16.884 1.375 0.544 1.00 74.81 102 PRO A C 1
ATOM 812 O O . PRO A 1 102 ? 17.406 0.739 1.456 1.00 74.81 102 PRO A O 1
ATOM 815 N N . GLN A 1 103 ? 15.921 2.270 0.758 1.00 81.25 103 GLN A N 1
ATOM 816 C CA . GLN A 1 103 ? 15.465 2.624 2.103 1.00 81.25 103 GLN A CA 1
ATOM 817 C C . GLN A 1 103 ? 14.292 1.771 2.587 1.00 81.25 103 GLN A C 1
ATOM 819 O O . GLN A 1 103 ? 14.081 1.660 3.792 1.00 81.25 103 GLN A O 1
ATOM 824 N N . ALA A 1 104 ? 13.499 1.219 1.671 1.00 86.56 104 ALA A N 1
ATOM 825 C CA . ALA A 1 104 ? 12.355 0.381 1.991 1.00 86.56 104 ALA A CA 1
ATOM 826 C C . ALA A 1 104 ? 12.107 -0.637 0.871 1.00 86.56 104 ALA A C 1
ATOM 828 O O . ALA A 1 104 ? 12.401 -0.357 -0.292 1.00 86.56 104 ALA A O 1
ATOM 829 N N . LEU A 1 105 ? 11.545 -1.794 1.217 1.00 86.12 105 LEU A N 1
ATOM 830 C CA . LEU A 1 105 ? 11.077 -2.800 0.263 1.00 86.12 105 LEU A CA 1
ATOM 831 C C . LEU A 1 105 ? 9.546 -2.803 0.240 1.00 86.12 105 LEU A C 1
ATOM 833 O O . LEU A 1 105 ? 8.917 -3.033 1.270 1.00 86.12 105 LEU A O 1
ATOM 837 N N . ALA A 1 106 ? 8.963 -2.573 -0.937 1.00 88.19 106 ALA A N 1
ATOM 838 C CA . ALA A 1 106 ? 7.528 -2.698 -1.162 1.00 88.19 106 ALA A CA 1
ATOM 839 C C . ALA A 1 106 ? 7.161 -4.144 -1.513 1.00 88.19 106 ALA A C 1
ATOM 841 O O . ALA A 1 106 ? 7.750 -4.729 -2.423 1.00 88.19 106 ALA A O 1
ATOM 842 N N . VAL A 1 107 ? 6.171 -4.706 -0.822 1.00 85.44 107 VAL A N 1
ATOM 843 C CA . VAL A 1 107 ? 5.659 -6.062 -1.052 1.00 85.44 107 VAL A CA 1
ATOM 844 C C . VAL A 1 107 ? 4.157 -5.986 -1.294 1.00 85.44 107 VAL A C 1
ATOM 846 O O . VAL A 1 107 ? 3.397 -5.603 -0.407 1.00 85.44 107 VAL A O 1
ATOM 849 N N . LEU A 1 108 ? 3.727 -6.354 -2.501 1.00 84.38 108 LEU A N 1
ATOM 850 C CA . LEU A 1 108 ? 2.313 -6.437 -2.857 1.00 84.38 108 LEU A CA 1
ATOM 851 C C . LEU A 1 108 ? 1.813 -7.871 -2.652 1.00 84.38 108 LEU A C 1
ATOM 853 O O . LEU A 1 108 ? 2.214 -8.786 -3.371 1.00 84.38 108 LEU A O 1
ATOM 857 N N . LEU A 1 109 ? 0.935 -8.056 -1.672 1.00 80.31 109 LEU A N 1
ATOM 858 C CA . LEU A 1 109 ? 0.239 -9.309 -1.397 1.00 80.31 109 LEU A CA 1
ATOM 859 C C . LEU A 1 109 ? -1.170 -9.273 -2.005 1.00 80.31 109 LEU A C 1
ATOM 861 O O . LEU A 1 109 ? -1.645 -8.237 -2.465 1.00 80.31 109 LEU A O 1
ATOM 865 N N . LYS A 1 110 ? -1.873 -10.413 -1.999 1.00 75.81 110 LYS A N 1
ATOM 866 C CA . LYS A 1 110 ? -3.209 -10.548 -2.614 1.00 75.81 110 LYS A CA 1
ATOM 867 C C . LYS A 1 110 ? -4.243 -9.541 -2.077 1.00 75.81 110 LYS A C 1
ATOM 869 O O . LYS A 1 110 ? -5.190 -9.230 -2.791 1.00 75.81 110 LYS A O 1
ATOM 874 N N . GLY A 1 111 ? -4.084 -9.068 -0.842 1.00 70.69 111 GLY A N 1
ATOM 875 C CA . GLY A 1 111 ? -5.029 -8.154 -0.194 1.00 70.69 111 GLY A CA 1
ATOM 876 C C . GLY A 1 111 ? -4.395 -6.960 0.516 1.00 70.69 111 GLY A C 1
ATOM 877 O O . GLY A 1 111 ? -5.123 -6.207 1.148 1.00 70.69 111 GLY A O 1
ATOM 878 N N . GLU A 1 112 ? -3.074 -6.777 0.441 1.00 76.19 112 GLU A N 1
ATOM 879 C CA . GLU A 1 112 ? -2.395 -5.699 1.166 1.00 76.19 112 GLU A CA 1
ATOM 880 C C . GLU A 1 112 ? -1.085 -5.273 0.491 1.00 76.19 112 GLU A C 1
ATOM 882 O O . GLU A 1 112 ? -0.404 -6.073 -0.153 1.00 76.19 112 GLU A O 1
ATOM 887 N N . LEU A 1 113 ? -0.736 -3.995 0.656 1.00 81.50 113 LEU A N 1
ATOM 888 C CA . LEU A 1 113 ? 0.575 -3.449 0.317 1.00 81.50 113 LEU A CA 1
ATOM 889 C C . LEU A 1 113 ? 1.356 -3.237 1.613 1.00 81.50 113 LEU A C 1
ATOM 891 O O . LEU A 1 113 ? 0.964 -2.430 2.456 1.00 81.50 113 LEU A O 1
ATOM 895 N N . MET A 1 114 ? 2.474 -3.941 1.748 1.00 85.19 114 MET A N 1
ATOM 896 C CA . MET A 1 114 ? 3.370 -3.839 2.894 1.00 85.19 114 MET A CA 1
ATOM 897 C C . MET A 1 114 ? 4.654 -3.109 2.508 1.00 85.19 114 MET A C 1
ATOM 899 O O . MET A 1 114 ? 5.167 -3.281 1.403 1.00 85.19 114 MET A O 1
ATOM 903 N N . MET A 1 115 ? 5.203 -2.331 3.439 1.00 89.56 115 MET A N 1
ATOM 904 C CA . MET A 1 115 ? 6.519 -1.707 3.300 1.00 89.56 115 MET A CA 1
ATOM 905 C C . MET A 1 115 ? 7.419 -2.202 4.425 1.00 89.56 115 MET A C 1
ATOM 907 O O . MET A 1 115 ? 7.031 -2.147 5.587 1.00 89.56 115 MET A O 1
ATOM 911 N N . LEU A 1 116 ? 8.615 -2.676 4.095 1.00 89.31 116 LEU A N 1
ATOM 912 C CA . LEU A 1 116 ? 9.630 -3.101 5.060 1.00 89.31 116 LEU A CA 1
ATOM 913 C C . LEU A 1 116 ? 10.721 -2.041 5.149 1.00 89.31 116 LEU A C 1
ATOM 915 O O . LEU A 1 116 ? 11.227 -1.593 4.120 1.00 89.31 116 LEU A O 1
ATOM 919 N N . ASP A 1 117 ? 11.092 -1.654 6.364 1.00 91.88 117 ASP A N 1
ATOM 920 C CA . ASP A 1 117 ? 12.185 -0.721 6.608 1.00 91.88 117 ASP A CA 1
ATOM 921 C C . ASP A 1 117 ? 13.531 -1.432 6.471 1.00 91.88 117 ASP A C 1
ATOM 923 O O . ASP A 1 117 ? 13.865 -2.298 7.273 1.00 91.88 117 ASP A O 1
ATOM 927 N N . LEU A 1 118 ? 14.318 -1.060 5.462 1.00 88.19 118 LEU A N 1
ATOM 928 C CA . LEU A 1 118 ? 15.622 -1.680 5.213 1.00 88.19 118 LEU A CA 1
ATOM 929 C C . LEU A 1 118 ? 16.751 -1.074 6.056 1.00 88.19 118 LEU A C 1
ATOM 931 O O . LEU A 1 118 ? 17.854 -1.619 6.068 1.00 88.19 118 LEU A O 1
ATOM 935 N N . LEU A 1 119 ? 16.493 0.045 6.741 1.00 87.12 119 LEU A N 1
ATOM 936 C CA . LEU A 1 119 ? 17.502 0.768 7.516 1.00 87.12 119 LEU A CA 1
ATOM 937 C C . LEU A 1 119 ? 17.509 0.353 8.991 1.00 87.12 119 LEU A C 1
ATOM 939 O O . LEU A 1 119 ? 18.565 0.347 9.622 1.00 87.12 119 LEU A O 1
ATOM 943 N N . THR A 1 120 ? 16.347 -0.009 9.538 1.00 90.56 120 THR A N 1
ATOM 944 C CA . THR A 1 120 ? 16.225 -0.445 10.934 1.00 90.56 120 THR A CA 1
ATOM 945 C C . THR A 1 120 ? 16.580 -1.934 11.069 1.00 90.56 120 THR A C 1
ATOM 947 O O . THR A 1 120 ? 16.000 -2.767 10.364 1.00 90.56 120 THR A O 1
ATOM 950 N N . PRO A 1 121 ? 17.501 -2.314 11.981 1.00 89.75 121 PRO A N 1
ATOM 951 C CA . PRO A 1 121 ? 17.825 -3.715 12.244 1.00 89.75 121 PRO A CA 1
ATOM 952 C C . PRO A 1 121 ? 16.578 -4.533 12.598 1.00 89.75 121 PRO A C 1
ATOM 954 O O . PRO A 1 121 ? 15.733 -4.093 13.373 1.00 89.75 121 PRO A O 1
ATOM 957 N N . GLY A 1 122 ? 16.471 -5.736 12.032 1.00 89.69 122 GLY A N 1
ATOM 958 C CA . GLY A 1 122 ? 15.285 -6.588 12.173 1.00 89.69 122 GLY A CA 1
ATOM 959 C C . GLY A 1 122 ? 14.204 -6.347 11.117 1.00 89.69 122 GLY A C 1
ATOM 960 O O . GLY A 1 122 ? 13.216 -7.074 11.109 1.00 89.69 122 GLY A O 1
ATOM 961 N N . TYR A 1 123 ? 14.409 -5.383 10.215 1.00 89.88 123 TYR A N 1
ATOM 962 C CA . TYR A 1 123 ? 13.547 -5.098 9.065 1.00 89.88 123 TYR A CA 1
ATOM 963 C C . TYR A 1 123 ? 12.053 -4.971 9.417 1.00 89.88 123 TYR A C 1
ATOM 965 O O . TYR A 1 123 ? 11.220 -5.677 8.839 1.00 89.88 123 TYR A O 1
ATOM 973 N N . PRO A 1 124 ? 11.689 -4.108 10.388 1.00 93.12 124 PRO A N 1
ATOM 974 C CA . PRO A 1 124 ? 10.302 -3.953 10.803 1.00 93.12 124 PRO A CA 1
ATOM 975 C C . PRO A 1 124 ? 9.431 -3.407 9.664 1.00 93.12 124 PRO A C 1
ATOM 977 O O . PRO A 1 124 ? 9.897 -2.703 8.766 1.00 93.12 124 PRO A O 1
ATOM 980 N N . CYS A 1 125 ? 8.132 -3.697 9.718 1.00 90.06 125 CYS A N 1
ATOM 981 C CA . CYS A 1 125 ? 7.171 -3.139 8.767 1.00 90.06 125 CYS A CA 1
ATOM 982 C C . CYS A 1 125 ? 6.951 -1.643 9.040 1.00 90.06 125 CYS A C 1
ATOM 984 O O . CYS A 1 125 ? 6.809 -1.240 10.190 1.00 90.06 125 CYS A O 1
ATOM 986 N N . ILE A 1 126 ? 6.879 -0.819 7.999 1.00 90.00 126 ILE A N 1
ATOM 987 C CA . ILE A 1 126 ? 6.428 0.574 8.076 1.00 90.00 126 ILE A CA 1
ATOM 988 C C . ILE A 1 126 ? 4.901 0.570 8.020 1.00 90.00 126 ILE A C 1
ATOM 990 O O . ILE A 1 126 ? 4.300 -0.123 7.196 1.00 90.00 126 ILE A O 1
ATOM 994 N N . GLU A 1 127 ? 4.264 1.322 8.910 1.00 84.94 127 GLU A N 1
ATOM 995 C CA . GLU A 1 127 ? 2.811 1.298 9.026 1.00 84.94 127 GLU A CA 1
ATOM 996 C C . GLU A 1 127 ? 2.151 2.035 7.859 1.00 84.94 127 GLU A C 1
ATOM 998 O O . GLU A 1 127 ? 2.482 3.186 7.567 1.00 84.94 127 GLU A O 1
ATOM 1003 N N . SER A 1 128 ? 1.214 1.363 7.186 1.00 81.06 128 SER A N 1
ATOM 1004 C CA . SER A 1 128 ? 0.469 1.973 6.088 1.00 81.06 128 SER A CA 1
ATOM 1005 C C . SER A 1 128 ? -0.566 2.964 6.632 1.00 81.06 128 SER A C 1
ATOM 1007 O O . SER A 1 128 ? -1.369 2.588 7.490 1.00 81.06 128 SER A O 1
ATOM 1009 N N . PRO A 1 129 ? -0.605 4.208 6.117 1.00 75.31 129 PRO A N 1
ATOM 1010 C CA . PRO A 1 129 ? -1.604 5.204 6.507 1.00 75.31 129 PRO A CA 1
ATOM 1011 C C . PRO A 1 129 ? -3.019 4.828 6.042 1.00 75.31 129 PRO A C 1
ATOM 1013 O O . PRO A 1 129 ? -3.994 5.380 6.541 1.00 75.31 129 PRO A O 1
ATOM 1016 N N . HIS A 1 130 ? -3.133 3.877 5.109 1.00 70.31 130 HIS A N 1
ATOM 1017 C CA . HIS A 1 130 ? -4.392 3.417 4.520 1.00 70.31 130 HIS A CA 1
ATOM 1018 C C . HIS A 1 130 ? -4.693 1.951 4.861 1.00 70.31 130 HIS A C 1
ATOM 1020 O O . HIS A 1 130 ? -5.462 1.297 4.159 1.00 70.31 130 HIS A O 1
ATOM 1026 N N . ALA A 1 131 ? -4.053 1.390 5.895 1.00 64.25 131 ALA A N 1
ATOM 1027 C CA . ALA A 1 131 ? -4.325 0.023 6.326 1.00 64.25 131 ALA A CA 1
ATOM 1028 C C . ALA A 1 131 ? -5.772 -0.100 6.833 1.00 64.25 131 ALA A C 1
ATOM 1030 O O . ALA A 1 131 ? -6.080 0.256 7.970 1.00 64.25 131 ALA A O 1
ATOM 1031 N N . MET A 1 132 ? -6.659 -0.625 5.987 1.00 66.25 132 MET A N 1
ATOM 1032 C CA . MET A 1 132 ? -8.063 -0.846 6.316 1.00 66.25 132 MET A CA 1
ATOM 1033 C C . MET A 1 132 ? -8.307 -2.329 6.589 1.00 66.25 132 MET A C 1
ATOM 1035 O O . MET A 1 132 ? -8.654 -3.097 5.697 1.00 66.25 132 MET A O 1
ATOM 1039 N N . ASP A 1 133 ? -8.125 -2.741 7.843 1.00 65.00 133 ASP A N 1
ATOM 1040 C CA . ASP A 1 133 ? -8.325 -4.134 8.257 1.00 65.00 133 ASP A CA 1
ATOM 1041 C C . ASP A 1 133 ? -9.751 -4.368 8.792 1.00 65.00 133 ASP A C 1
ATOM 1043 O O . ASP A 1 133 ? -9.966 -4.742 9.946 1.00 65.00 133 ASP A O 1
ATOM 1047 N N . LEU A 1 134 ? -10.764 -4.062 7.976 1.00 68.50 134 LEU A N 1
ATOM 1048 C CA . LEU A 1 134 ? -12.176 -4.248 8.354 1.00 68.50 134 LEU A CA 1
ATOM 1049 C C . LEU A 1 134 ? -12.580 -5.727 8.421 1.00 68.50 134 LEU A C 1
ATOM 1051 O O . LEU A 1 134 ? -13.533 -6.070 9.118 1.00 68.50 134 LEU A O 1
ATOM 1055 N N . HIS A 1 135 ? -11.872 -6.598 7.700 1.00 67.75 135 HIS A N 1
ATOM 1056 C CA . HIS A 1 135 ? -12.295 -7.978 7.455 1.00 67.75 135 HIS A CA 1
ATOM 1057 C C . HIS A 1 135 ? -11.489 -9.041 8.211 1.00 67.75 135 HIS A C 1
ATOM 1059 O O . HIS A 1 135 ? -11.805 -10.220 8.067 1.00 67.75 135 HIS A O 1
ATOM 1065 N N . GLU A 1 136 ? -10.511 -8.659 9.045 1.00 74.00 136 GLU A N 1
ATOM 1066 C CA . GLU A 1 136 ? -9.779 -9.597 9.920 1.00 74.00 136 GLU A CA 1
ATOM 1067 C C . GLU A 1 136 ? -10.735 -10.476 10.741 1.00 74.00 136 GLU A C 1
ATOM 1069 O O . GLU A 1 136 ? -10.538 -11.679 10.902 1.00 74.00 136 GLU A O 1
ATOM 1074 N N . VAL A 1 137 ? -11.805 -9.851 11.246 1.00 85.44 137 VAL A N 1
ATOM 1075 C CA . VAL A 1 137 ? -12.855 -10.477 12.049 1.00 85.44 137 VAL A CA 1
ATOM 1076 C C . VAL A 1 137 ? -14.213 -10.052 11.489 1.00 85.44 137 VAL A C 1
ATOM 1078 O O . VAL A 1 137 ? -14.408 -8.855 11.264 1.00 85.44 137 VAL A O 1
ATOM 1081 N N . PRO A 1 138 ? -15.185 -10.972 11.318 1.00 87.75 138 PRO A N 1
ATOM 1082 C CA . PRO A 1 138 ? -16.509 -10.630 10.806 1.00 87.75 138 PRO A CA 1
ATOM 1083 C C . PRO A 1 138 ? -17.171 -9.491 11.589 1.00 87.75 138 PRO A C 1
ATOM 1085 O O . PRO A 1 138 ? -17.273 -9.555 12.819 1.00 87.75 138 PRO A O 1
ATOM 1088 N N . ILE A 1 139 ? -17.631 -8.476 10.856 1.00 91.88 139 ILE A N 1
ATOM 1089 C CA . ILE A 1 139 ? -18.408 -7.354 11.388 1.00 91.88 139 ILE A CA 1
ATOM 1090 C C . ILE A 1 139 ? -19.840 -7.830 11.635 1.00 91.88 139 ILE A C 1
ATOM 1092 O O . ILE A 1 139 ? -20.457 -8.445 10.766 1.00 91.88 139 ILE A O 1
ATOM 1096 N N . THR A 1 140 ? -20.359 -7.556 12.827 1.00 90.38 140 THR A N 1
ATOM 1097 C CA . THR A 1 140 ? -21.696 -7.961 13.281 1.00 90.38 140 THR A CA 1
ATOM 1098 C C . THR A 1 140 ? -22.664 -6.788 13.365 1.00 90.38 140 THR A C 1
ATOM 1100 O O . THR A 1 140 ? -23.858 -6.976 13.152 1.00 90.38 140 THR A O 1
ATOM 1103 N N . CYS A 1 141 ? -22.164 -5.579 13.619 1.00 89.75 141 CYS A N 1
ATOM 1104 C CA . CYS A 1 141 ? -22.946 -4.346 13.584 1.00 89.75 141 CYS A CA 1
ATOM 1105 C C . CYS A 1 141 ? -22.066 -3.148 13.203 1.00 89.75 141 CYS A C 1
ATOM 1107 O O . CYS A 1 141 ? -20.851 -3.165 13.412 1.00 89.75 141 CYS A O 1
ATOM 1109 N N . VAL A 1 142 ? -22.683 -2.098 12.664 1.00 93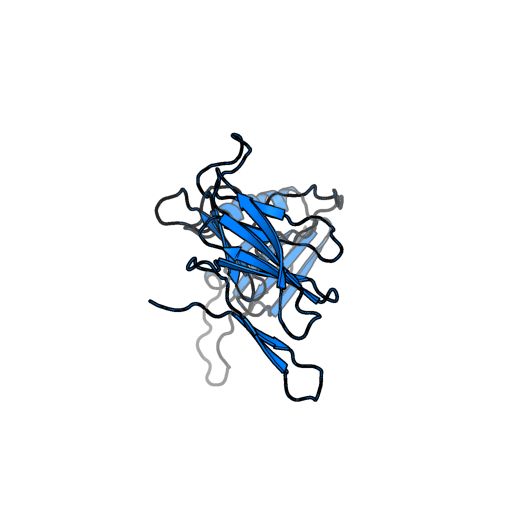.81 142 VAL A N 1
ATOM 1110 C CA . VAL A 1 142 ? -22.019 -0.841 12.293 1.00 93.81 142 VAL A CA 1
ATOM 1111 C C . VAL A 1 142 ? -22.884 0.323 12.761 1.00 93.81 142 VAL A C 1
ATOM 1113 O O . VAL A 1 142 ? -24.105 0.250 12.653 1.00 93.81 142 VAL A O 1
ATOM 1116 N N . ALA A 1 143 ? -22.257 1.383 13.261 1.00 92.38 143 ALA A N 1
ATOM 1117 C CA . ALA A 1 143 ? -22.917 2.642 13.588 1.00 92.38 143 ALA A CA 1
ATOM 1118 C C . ALA A 1 143 ? -22.142 3.815 12.974 1.00 92.38 143 ALA A C 1
ATOM 1120 O O . ALA A 1 143 ? -20.912 3.789 12.938 1.00 92.38 143 ALA A O 1
ATOM 1121 N N . TYR A 1 144 ? -22.864 4.823 12.489 1.00 92.50 144 TYR A N 1
ATOM 1122 C CA . TYR A 1 144 ? -22.308 6.038 11.893 1.00 92.50 144 TYR A CA 1
ATOM 1123 C C . TYR A 1 144 ? -22.780 7.256 12.682 1.00 92.50 144 TYR A C 1
ATOM 1125 O O . TYR A 1 144 ? -23.965 7.359 12.997 1.00 92.50 144 TYR A O 1
ATOM 1133 N N . TYR A 1 145 ? -21.853 8.168 12.960 1.00 90.62 145 TYR A N 1
ATOM 1134 C CA . TYR A 1 145 ? -22.104 9.419 13.662 1.00 90.62 145 TYR A CA 1
ATOM 1135 C C . TYR A 1 145 ? -21.513 10.574 12.856 1.00 90.62 145 TYR A C 1
ATOM 1137 O O . TYR A 1 145 ? -20.307 10.617 12.602 1.00 90.62 145 TYR A O 1
ATOM 1145 N N . SER A 1 146 ? -22.373 11.509 12.466 1.00 89.56 146 SER A N 1
ATOM 1146 C CA . SER A 1 146 ? -21.989 12.787 11.866 1.00 89.56 146 SER A CA 1
ATOM 1147 C C . SER A 1 146 ? -21.759 13.849 12.943 1.00 89.56 146 SER A C 1
ATOM 1149 O O . SER A 1 146 ? -22.323 13.750 14.030 1.00 89.56 146 SER A O 1
ATOM 1151 N N . ASP A 1 147 ? -20.993 14.887 12.607 1.00 86.81 147 ASP A N 1
ATOM 1152 C CA . ASP A 1 147 ? -20.792 16.092 13.431 1.00 86.81 147 ASP A CA 1
ATOM 1153 C C . ASP A 1 147 ? -20.260 15.810 14.850 1.00 86.81 147 ASP A C 1
ATOM 1155 O O . ASP A 1 147 ? -20.707 16.357 15.855 1.00 86.81 147 ASP A O 1
ATOM 1159 N N . CYS A 1 148 ? -19.285 14.905 14.938 1.00 88.31 148 CYS A N 1
ATOM 1160 C CA . CYS A 1 148 ? -18.627 14.561 16.191 1.00 88.31 148 CYS A CA 1
ATOM 1161 C C . CYS A 1 148 ? -17.777 15.730 16.721 1.00 88.31 148 CYS A C 1
ATOM 1163 O O . CYS A 1 148 ? -17.108 16.434 15.965 1.00 88.31 148 CYS A O 1
ATOM 1165 N N . ALA A 1 149 ? -17.715 15.896 18.043 1.00 88.38 149 ALA A N 1
ATOM 1166 C CA . ALA A 1 149 ? -16.838 16.892 18.652 1.00 88.38 149 ALA A CA 1
ATOM 1167 C C . ALA A 1 149 ? -15.354 16.597 18.352 1.00 88.38 149 ALA A C 1
ATOM 1169 O O . ALA A 1 149 ? -14.883 15.470 18.531 1.00 88.38 149 ALA A O 1
ATOM 1170 N N . SER A 1 150 ? -14.586 17.620 17.963 1.00 88.31 150 SER A N 1
ATOM 1171 C CA . SER A 1 150 ? -13.144 17.492 17.686 1.00 88.31 150 SER A CA 1
ATOM 1172 C C . SER A 1 150 ? -12.355 16.935 18.876 1.00 88.31 150 SER A C 1
ATOM 1174 O O . SER A 1 150 ? -11.410 16.171 18.682 1.00 88.31 150 SER A O 1
ATOM 1176 N N . ASP A 1 151 ? -12.778 17.253 20.102 1.00 90.50 151 ASP A N 1
ATOM 1177 C CA . ASP A 1 151 ? -12.157 16.751 21.331 1.00 90.50 151 ASP A CA 1
ATOM 1178 C C . ASP A 1 151 ? -12.302 15.228 21.472 1.00 90.50 151 ASP A C 1
ATOM 1180 O O . ASP A 1 151 ? -11.359 14.557 21.895 1.00 90.50 151 ASP A O 1
ATOM 1184 N N . LEU A 1 152 ? -13.441 14.657 21.052 1.00 89.88 152 LEU A N 1
ATOM 1185 C CA . LEU A 1 152 ? -13.660 13.207 21.042 1.00 89.88 152 LEU A CA 1
ATOM 1186 C C . LEU A 1 152 ? -12.701 12.521 20.063 1.00 89.88 152 LEU A C 1
ATOM 1188 O O . LEU A 1 152 ? -12.044 11.541 20.418 1.00 89.88 152 LEU A O 1
ATOM 1192 N N . ILE A 1 153 ? -12.585 13.057 18.845 1.00 90.44 153 ILE A N 1
ATOM 1193 C CA . ILE A 1 153 ? -11.669 12.534 17.822 1.00 90.44 153 ILE A CA 1
ATOM 1194 C C . ILE A 1 153 ? -10.216 12.626 18.303 1.00 90.44 153 ILE A C 1
ATOM 1196 O O . ILE A 1 153 ? -9.462 11.653 18.198 1.00 90.44 153 ILE A O 1
ATOM 1200 N N . GLY A 1 154 ? -9.829 13.763 18.888 1.00 89.50 154 GLY A N 1
ATOM 1201 C CA . GLY A 1 154 ? -8.498 13.977 19.453 1.00 89.50 154 GLY A CA 1
ATOM 1202 C C . GLY A 1 154 ? -8.176 13.000 20.584 1.00 89.50 154 GLY A C 1
ATOM 1203 O O . GLY A 1 154 ? -7.108 12.381 20.583 1.00 89.50 154 GLY A O 1
ATOM 1204 N N . ALA A 1 155 ? -9.113 12.791 21.512 1.00 91.12 155 ALA A N 1
ATOM 1205 C CA . ALA A 1 155 ? -8.958 11.846 22.613 1.00 91.12 155 ALA A CA 1
ATOM 1206 C C . ALA A 1 155 ? -8.815 10.396 22.118 1.00 91.12 155 ALA A C 1
ATOM 1208 O O . ALA A 1 155 ? -7.887 9.695 22.534 1.00 91.12 155 ALA A O 1
ATOM 1209 N N . LEU A 1 156 ? -9.680 9.957 21.195 1.00 91.25 156 LEU A N 1
ATOM 1210 C CA . LEU A 1 156 ? -9.611 8.619 20.594 1.00 91.25 156 LEU A CA 1
ATOM 1211 C C . LEU A 1 156 ? -8.281 8.396 19.871 1.00 91.25 156 LEU A C 1
ATOM 1213 O O . LEU A 1 156 ? -7.641 7.367 20.084 1.00 91.25 156 LEU A O 1
ATOM 1217 N N . THR A 1 157 ? -7.829 9.374 19.083 1.00 89.06 157 THR A N 1
ATOM 1218 C CA . THR A 1 157 ? -6.539 9.324 18.378 1.00 89.06 157 THR A CA 1
ATOM 1219 C C . THR A 1 157 ? -5.379 9.184 19.363 1.00 89.06 157 THR A C 1
ATOM 1221 O O . THR A 1 157 ? -4.518 8.317 19.208 1.00 89.06 157 THR A O 1
ATOM 1224 N N . LEU A 1 158 ? -5.367 9.994 20.425 1.00 89.06 158 LEU A N 1
ATOM 1225 C CA . LEU A 1 158 ? -4.286 10.012 21.410 1.00 89.06 158 LEU A CA 1
ATOM 1226 C C . LEU A 1 158 ? -4.180 8.690 22.184 1.00 89.06 158 LEU A C 1
ATOM 1228 O O . LEU A 1 158 ? -3.077 8.185 22.415 1.00 89.06 158 LEU A O 1
ATOM 1232 N N . VAL A 1 159 ? -5.314 8.107 22.578 1.00 89.44 159 VAL A N 1
ATOM 1233 C CA . VAL A 1 159 ? -5.344 6.801 23.258 1.00 89.44 159 VAL A CA 1
ATOM 1234 C C . VAL A 1 159 ? -5.019 5.671 22.276 1.00 89.44 159 VAL A C 1
ATOM 1236 O O . VAL A 1 159 ? -4.263 4.755 22.606 1.00 89.44 159 VAL A O 1
ATOM 1239 N N . GLY A 1 160 ? -5.543 5.761 21.057 1.00 85.06 160 GLY A N 1
ATOM 1240 C CA . GLY A 1 160 ? -5.337 4.830 19.957 1.00 85.06 160 GLY A CA 1
ATOM 1241 C C . GLY A 1 160 ? -3.889 4.654 19.528 1.00 85.06 160 GLY A C 1
ATOM 1242 O O . GLY A 1 160 ? -3.438 3.524 19.334 1.00 85.06 160 GLY A O 1
ATOM 1243 N N . CYS A 1 161 ? -3.116 5.743 19.491 1.00 79.06 161 CYS A N 1
ATOM 1244 C CA . CYS A 1 161 ? -1.684 5.708 19.190 1.00 79.06 161 CYS A CA 1
ATOM 1245 C C . CYS A 1 161 ? -0.912 4.727 20.087 1.00 79.06 161 CYS A C 1
ATOM 1247 O O . CYS A 1 161 ? 0.021 4.074 19.626 1.00 79.06 161 CYS A O 1
ATOM 1249 N N . LYS A 1 162 ? -1.333 4.552 21.348 1.00 79.25 162 LYS A N 1
ATOM 1250 C CA . LYS A 1 162 ? -0.711 3.607 22.294 1.00 79.25 162 LYS A CA 1
ATOM 1251 C C . LYS A 1 162 ? -1.053 2.141 22.002 1.00 79.25 162 LYS A C 1
ATOM 1253 O O . LYS A 1 162 ? -0.379 1.246 22.506 1.00 79.25 162 LYS A O 1
ATOM 1258 N N . GLN A 1 163 ? -2.110 1.891 21.230 1.00 76.75 163 GLN A N 1
ATOM 1259 C CA . GLN A 1 163 ? -2.560 0.559 20.823 1.00 76.75 163 GLN A CA 1
ATOM 1260 C C . GLN A 1 163 ? -2.033 0.130 19.451 1.00 76.75 163 GLN A C 1
ATOM 1262 O O . GLN A 1 163 ? -2.246 -1.029 19.070 1.00 76.75 163 GLN A O 1
ATOM 1267 N N . ARG A 1 164 ? -1.372 1.034 18.711 1.00 71.69 164 ARG A N 1
ATOM 1268 C CA . ARG A 1 164 ? -0.755 0.708 17.420 1.00 71.69 164 ARG A CA 1
ATOM 1269 C C . ARG A 1 164 ? 0.214 -0.461 17.590 1.00 71.69 164 ARG A C 1
ATOM 1271 O O . ARG A 1 164 ? 0.805 -0.666 18.655 1.00 71.69 164 ARG A O 1
ATOM 1278 N N . ARG A 1 165 ? 0.280 -1.305 16.559 1.00 66.94 165 ARG A N 1
ATOM 1279 C CA . ARG A 1 165 ? 0.945 -2.612 16.617 1.00 66.94 165 ARG A CA 1
ATOM 1280 C C . ARG A 1 165 ? 2.414 -2.427 17.042 1.00 66.94 165 ARG A C 1
ATOM 1282 O O . ARG A 1 165 ? 3.164 -1.686 16.417 1.00 66.94 165 ARG A O 1
ATOM 1289 N N . LYS A 1 166 ? 2.835 -3.117 18.110 1.00 68.81 166 LYS A N 1
ATOM 1290 C CA . LYS A 1 166 ? 4.251 -3.168 18.517 1.00 68.81 166 LYS A CA 1
ATOM 1291 C C . LYS A 1 166 ? 5.063 -3.877 17.426 1.00 68.81 166 LYS A C 1
ATOM 1293 O O . LYS A 1 166 ? 4.608 -4.894 16.911 1.00 68.81 166 LYS A O 1
ATOM 1298 N N . GLY A 1 167 ? 6.255 -3.368 17.113 1.00 78.31 167 GLY A N 1
ATOM 1299 C CA . GLY A 1 167 ? 7.160 -3.961 16.116 1.00 78.31 167 GLY A CA 1
ATOM 1300 C C . GLY A 1 167 ? 7.108 -3.330 14.719 1.00 78.31 167 GLY A C 1
ATOM 1301 O O . GLY A 1 167 ? 7.726 -3.862 13.801 1.00 78.31 167 GLY A O 1
ATOM 1302 N N . PHE A 1 168 ? 6.395 -2.214 14.555 1.00 86.06 168 PHE A N 1
ATOM 1303 C CA . PHE A 1 168 ? 6.467 -1.386 13.350 1.00 86.06 168 PHE A CA 1
ATOM 1304 C C . PHE A 1 168 ? 7.631 -0.388 13.433 1.00 86.06 168 PHE A C 1
ATOM 1306 O O . PHE A 1 168 ? 8.100 -0.052 14.521 1.00 86.06 168 PHE A O 1
ATOM 1313 N N . SER A 1 169 ? 8.104 0.063 12.274 1.00 89.06 169 SER A N 1
ATOM 1314 C CA . SER A 1 169 ? 9.115 1.111 12.148 1.00 89.06 169 SER A CA 1
ATOM 1315 C C . SER A 1 169 ? 8.539 2.466 12.567 1.00 89.06 169 SER A C 1
ATOM 1317 O O . SER A 1 169 ? 7.383 2.770 12.276 1.00 89.06 169 SER A O 1
ATOM 1319 N N . GLU A 1 170 ? 9.364 3.308 13.191 1.00 86.56 170 GLU A N 1
ATOM 1320 C CA . GLU A 1 170 ? 9.028 4.708 13.496 1.00 86.56 170 GLU A CA 1
ATOM 1321 C C . GLU A 1 170 ? 9.099 5.621 12.260 1.00 86.56 170 GLU A C 1
ATOM 1323 O O . GLU A 1 170 ? 8.755 6.803 12.321 1.00 86.56 170 GLU A O 1
ATOM 1328 N N . ARG A 1 171 ? 9.565 5.098 11.121 1.00 87.75 171 ARG A N 1
ATOM 1329 C CA . ARG A 1 171 ? 9.700 5.874 9.890 1.00 87.75 171 ARG A CA 1
ATOM 1330 C C . ARG A 1 171 ? 8.342 6.184 9.272 1.00 87.75 171 ARG A C 1
ATOM 1332 O O . ARG A 1 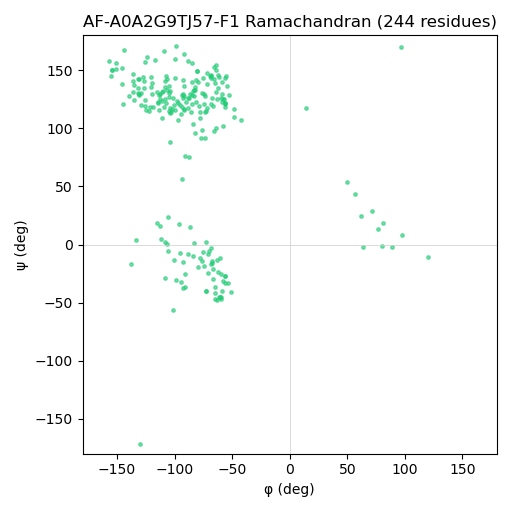171 ? 7.409 5.387 9.316 1.00 87.75 171 ARG A O 1
ATOM 1339 N N . ALA A 1 172 ? 8.265 7.343 8.626 1.00 86.75 172 ALA A N 1
ATOM 1340 C CA . ALA A 1 172 ? 7.100 7.727 7.847 1.00 86.75 172 ALA A CA 1
ATOM 1341 C C . ALA A 1 172 ? 6.917 6.820 6.620 1.00 86.75 172 ALA A C 1
ATOM 1343 O O . ALA A 1 172 ? 7.884 6.294 6.058 1.00 86.75 172 ALA A O 1
ATOM 1344 N N . TRP A 1 173 ? 5.666 6.688 6.180 1.00 86.00 173 TRP A N 1
ATOM 1345 C CA . TRP A 1 173 ? 5.323 5.959 4.966 1.00 86.00 173 TRP A CA 1
ATOM 1346 C C . TRP A 1 173 ? 6.036 6.565 3.743 1.00 86.00 173 TRP A C 1
ATOM 1348 O O . TRP A 1 173 ? 5.874 7.755 3.471 1.00 86.00 173 TRP A O 1
ATOM 1358 N N . PRO A 1 174 ? 6.830 5.779 2.995 1.00 84.19 174 PRO A N 1
ATOM 1359 C CA . PRO A 1 174 ? 7.715 6.323 1.964 1.00 84.19 174 PRO A CA 1
ATOM 1360 C C . PRO A 1 174 ? 7.001 6.660 0.647 1.00 84.19 174 PRO A C 1
ATOM 1362 O O . PRO A 1 174 ? 7.537 7.428 -0.150 1.00 84.19 174 PRO A O 1
ATOM 1365 N N . ALA A 1 175 ? 5.812 6.105 0.389 1.00 84.31 175 ALA A N 1
ATOM 1366 C CA . ALA A 1 175 ? 5.044 6.413 -0.816 1.00 84.31 175 ALA A CA 1
ATOM 1367 C C . ALA A 1 175 ? 4.096 7.596 -0.559 1.00 84.31 175 ALA A C 1
ATOM 1369 O O . ALA A 1 175 ? 2.897 7.415 -0.373 1.00 84.31 175 ALA A O 1
ATOM 1370 N N . SER A 1 176 ? 4.664 8.804 -0.537 1.00 78.38 176 SER A N 1
ATOM 1371 C CA . SER A 1 176 ? 3.970 10.084 -0.309 1.00 78.38 176 SER A CA 1
ATOM 1372 C C . SER A 1 176 ? 3.794 10.921 -1.585 1.00 78.38 176 SER A C 1
ATOM 1374 O O . SER A 1 176 ? 3.687 12.144 -1.532 1.00 78.38 176 SER A O 1
ATOM 1376 N N . GLY A 1 177 ? 3.816 10.280 -2.756 1.00 80.31 177 GLY A N 1
ATOM 1377 C CA . GLY A 1 177 ? 3.647 10.969 -4.034 1.00 80.31 177 GLY A CA 1
ATOM 1378 C C . GLY A 1 177 ? 2.227 11.510 -4.228 1.00 80.31 177 GLY A C 1
ATOM 1379 O O . GLY A 1 177 ? 1.255 10.872 -3.836 1.00 80.31 177 GLY A O 1
ATOM 1380 N N . GLY A 1 178 ? 2.117 12.655 -4.905 1.00 78.62 178 GLY A N 1
ATOM 1381 C CA . GLY A 1 178 ? 0.843 13.330 -5.173 1.00 78.62 178 GLY A CA 1
ATOM 1382 C C . GLY A 1 178 ? 0.526 14.445 -4.173 1.00 78.62 178 GLY A C 1
ATOM 1383 O O . GLY A 1 178 ? 1.212 14.622 -3.172 1.00 78.62 178 GLY A O 1
ATOM 1384 N N . ILE A 1 179 ? -0.501 15.234 -4.483 1.00 77.00 179 ILE A N 1
ATOM 1385 C CA . ILE A 1 179 ? -1.061 16.256 -3.592 1.00 77.00 179 ILE A CA 1
ATOM 1386 C C . ILE A 1 179 ? -2.531 15.884 -3.419 1.00 77.00 179 ILE A C 1
ATOM 1388 O O . ILE A 1 179 ? -3.274 15.880 -4.404 1.00 77.00 179 ILE A O 1
ATOM 1392 N N . ALA A 1 180 ? -2.921 15.518 -2.197 1.00 65.19 180 ALA A N 1
ATOM 1393 C CA . ALA A 1 180 ? -4.314 15.233 -1.864 1.00 65.19 180 ALA A CA 1
ATOM 1394 C C . ALA A 1 180 ? -5.165 16.489 -2.084 1.00 65.19 180 ALA A C 1
ATOM 1396 O O . ALA A 1 180 ? -4.696 17.611 -1.862 1.00 65.19 180 ALA A O 1
ATOM 1397 N N . ARG A 1 181 ? -6.407 16.320 -2.541 1.00 67.38 181 ARG A N 1
ATOM 1398 C CA . ARG A 1 181 ? -7.336 17.447 -2.605 1.00 67.38 181 ARG A CA 1
ATOM 1399 C C . ARG A 1 181 ? -7.935 17.609 -1.216 1.00 67.38 181 ARG A C 1
ATOM 1401 O O . ARG A 1 181 ? -8.326 16.637 -0.584 1.00 67.38 181 ARG A O 1
ATOM 1408 N N . GLU A 1 182 ? -8.025 18.838 -0.727 1.00 62.91 182 GLU A N 1
ATOM 1409 C CA . GL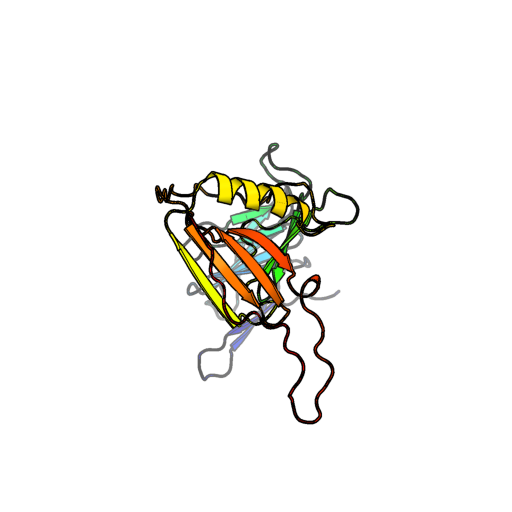U A 1 182 ? -8.715 19.090 0.536 1.00 62.91 182 GLU A CA 1
ATOM 1410 C C . GLU A 1 182 ? -10.208 18.779 0.361 1.00 62.91 182 GLU A C 1
ATOM 1412 O O . GLU A 1 182 ? -10.977 19.583 -0.164 1.00 62.91 182 GLU A O 1
ATOM 1417 N N . CYS A 1 183 ? -10.625 17.585 0.777 1.00 55.00 183 CYS A N 1
ATOM 1418 C CA . CYS A 1 183 ? -12.024 17.276 1.020 1.00 55.00 183 CYS A CA 1
ATOM 1419 C C . CYS A 1 183 ? -12.316 17.676 2.467 1.00 55.00 183 CYS A C 1
ATOM 1421 O O . CYS A 1 1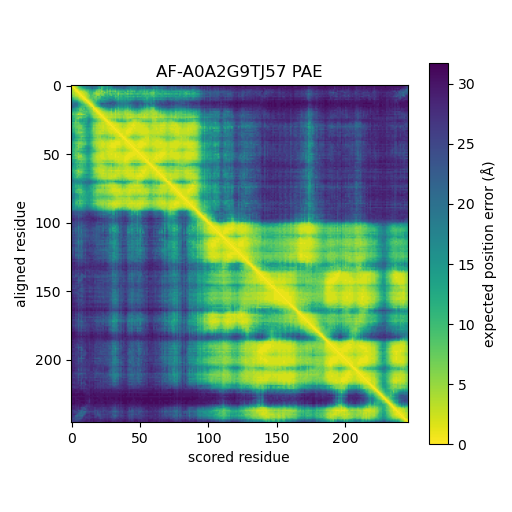83 ? -12.321 16.849 3.371 1.00 55.00 183 CYS A O 1
ATOM 1423 N N . ALA A 1 184 ? -12.439 18.980 2.710 1.00 54.03 184 ALA A N 1
ATOM 1424 C CA . ALA A 1 184 ? -12.833 19.477 4.017 1.00 54.03 184 ALA A CA 1
ATOM 1425 C C . ALA A 1 184 ? -14.346 19.281 4.169 1.00 54.03 184 ALA A C 1
ATOM 1427 O O . ALA A 1 184 ? -15.134 20.148 3.788 1.00 54.03 184 ALA A O 1
ATOM 1428 N N . THR A 1 185 ? -14.772 18.149 4.730 1.00 57.97 185 THR A N 1
ATOM 1429 C CA . THR A 1 185 ? -16.048 18.153 5.443 1.00 57.97 185 THR A CA 1
ATOM 1430 C C . THR A 1 185 ? -15.818 19.017 6.680 1.00 57.97 185 THR A C 1
ATOM 1432 O O . THR A 1 185 ? -14.926 18.750 7.481 1.00 57.97 185 THR A O 1
ATOM 1435 N N . GLY A 1 186 ? -16.575 20.105 6.844 1.00 64.31 186 GLY A N 1
ATOM 1436 C CA . GLY A 1 186 ? -16.483 20.934 8.059 1.00 64.31 186 GLY A CA 1
ATOM 1437 C C . GLY A 1 186 ? -16.824 20.160 9.342 1.00 64.31 186 GLY A C 1
ATOM 1438 O O . GLY A 1 186 ? -16.560 20.639 10.441 1.00 64.31 186 GLY A O 1
ATOM 1439 N N . HIS A 1 187 ? -17.379 18.957 9.188 1.00 77.75 187 HIS A N 1
ATOM 1440 C CA . HIS A 1 187 ? -17.840 18.071 10.241 1.00 77.75 187 HIS A CA 1
ATOM 1441 C C . HIS A 1 187 ? -16.890 16.887 10.411 1.00 77.75 187 HIS A C 1
ATOM 1443 O O . HIS A 1 187 ? -16.371 16.343 9.431 1.00 77.75 187 HIS A O 1
ATOM 1449 N N . GLN A 1 188 ? -16.687 16.475 11.664 1.00 87.62 188 GLN A N 1
ATOM 1450 C CA . GLN A 1 188 ? -16.000 15.226 11.966 1.00 87.62 188 GLN A CA 1
ATOM 1451 C C . GLN A 1 188 ? -16.983 14.061 11.899 1.00 87.62 188 GLN A C 1
ATOM 1453 O O . GLN A 1 188 ? -18.059 14.116 12.492 1.00 87.62 188 GLN A O 1
ATOM 1458 N N . GLU A 1 189 ? -16.597 12.994 11.215 1.00 90.94 189 GLU A N 1
ATOM 1459 C CA . GLU A 1 189 ? -17.431 11.816 11.018 1.00 90.94 189 GLU A CA 1
ATOM 1460 C C . GLU A 1 189 ? -16.757 10.579 11.602 1.00 90.94 189 GLU A C 1
ATOM 1462 O O . GLU A 1 189 ? -15.547 10.372 11.451 1.00 90.94 189 GLU A O 1
ATOM 1467 N N . LEU A 1 190 ? -17.554 9.742 12.258 1.00 91.44 190 LEU A N 1
ATOM 1468 C CA . LEU A 1 190 ? -17.081 8.569 12.972 1.00 91.44 190 LEU A CA 1
ATOM 1469 C C . LEU A 1 190 ? -17.908 7.339 12.588 1.00 91.44 190 LEU A C 1
ATOM 1471 O O . LEU A 1 190 ? -19.136 7.340 12.653 1.00 91.44 190 LEU A O 1
ATOM 1475 N N . ILE A 1 191 ? -17.220 6.260 12.228 1.00 92.88 191 ILE A N 1
ATOM 1476 C CA . ILE A 1 191 ? -17.795 4.934 12.005 1.00 92.88 191 ILE A CA 1
ATOM 1477 C C . ILE A 1 191 ? -17.316 4.012 13.120 1.00 92.88 191 ILE A C 1
ATOM 1479 O O . ILE A 1 191 ? -16.123 3.935 13.416 1.00 92.88 191 ILE A O 1
ATOM 1483 N N . LEU A 1 192 ? -18.241 3.279 13.731 1.00 93.12 192 LEU A N 1
ATOM 1484 C CA . LEU A 1 192 ? -17.936 2.240 14.705 1.00 93.12 192 LEU A CA 1
ATOM 1485 C C . LEU A 1 192 ? -18.311 0.889 14.117 1.00 93.12 192 LEU A C 1
ATOM 1487 O O . LEU A 1 192 ? -19.438 0.697 13.660 1.00 93.12 192 LEU A O 1
ATOM 1491 N N . THR A 1 193 ? -17.387 -0.065 14.169 1.00 93.19 193 THR A N 1
ATOM 1492 C CA . THR A 1 193 ? -17.636 -1.445 13.747 1.00 93.19 193 THR A CA 1
ATOM 1493 C C . THR A 1 193 ? -17.553 -2.375 14.945 1.00 93.19 193 THR A C 1
ATOM 1495 O O . THR A 1 193 ? -16.544 -2.423 15.650 1.00 93.19 193 THR A O 1
ATOM 1498 N N . GLY A 1 194 ? -18.631 -3.114 15.185 1.00 92.44 194 GLY A N 1
ATOM 1499 C CA . GLY A 1 194 ? -18.684 -4.191 16.162 1.00 92.44 194 GLY A CA 1
ATOM 1500 C C . GLY A 1 194 ? -18.335 -5.509 15.496 1.00 92.44 194 GLY A C 1
ATOM 1501 O O . GLY A 1 194 ? -18.800 -5.791 14.391 1.00 92.44 194 GLY A O 1
ATOM 1502 N N . HIS A 1 195 ? -17.507 -6.307 16.157 1.00 90.88 195 HIS A N 1
ATOM 1503 C CA . HIS A 1 195 ? -16.996 -7.556 15.610 1.00 90.88 195 HIS A CA 1
ATOM 1504 C C . HIS A 1 195 ? -17.444 -8.766 16.435 1.00 90.88 195 HIS A C 1
ATOM 1506 O O . HIS A 1 195 ? -17.774 -8.677 17.623 1.00 90.88 195 HIS A O 1
ATOM 1512 N N . LYS A 1 196 ? -17.408 -9.940 15.792 1.00 88.06 196 LYS A N 1
ATOM 1513 C CA . LYS A 1 196 ? -17.763 -11.232 16.402 1.00 88.06 196 LYS A CA 1
ATOM 1514 C C . LYS A 1 196 ? -16.894 -11.604 17.615 1.00 88.06 196 LYS A C 1
ATOM 1516 O O . LYS A 1 196 ? -17.335 -12.372 18.465 1.00 88.06 196 LYS A O 1
ATOM 1521 N N . ASP A 1 197 ? -15.674 -11.081 17.693 1.00 86.62 197 ASP A N 1
ATOM 1522 C CA . ASP A 1 197 ? -14.721 -11.332 18.781 1.00 86.62 197 ASP A CA 1
ATOM 1523 C C . ASP A 1 197 ? -14.934 -10.438 20.018 1.00 86.62 197 ASP A C 1
ATOM 1525 O O . ASP A 1 197 ? -14.171 -10.540 20.977 1.00 86.62 197 ASP A O 1
ATOM 1529 N N . GLY A 1 198 ? -15.944 -9.562 20.011 1.00 88.06 198 GLY A N 1
ATOM 1530 C CA . GLY A 1 198 ? -16.188 -8.610 21.099 1.00 88.06 198 GLY A CA 1
ATOM 1531 C C . GLY A 1 198 ? -15.312 -7.367 21.044 1.00 88.06 198 GLY A C 1
ATOM 1532 O O . GLY A 1 198 ? -15.153 -6.671 22.049 1.00 88.06 198 GLY A O 1
ATOM 1533 N N . THR A 1 199 ? -14.719 -7.069 19.887 1.00 90.00 199 THR A N 1
ATOM 1534 C CA . THR A 1 199 ? -14.054 -5.786 19.668 1.00 90.00 199 THR A CA 1
ATOM 1535 C C . THR A 1 199 ? -14.994 -4.762 19.046 1.00 90.00 199 THR A C 1
ATOM 1537 O O . THR A 1 199 ? -15.802 -5.077 18.171 1.00 90.00 199 THR A O 1
ATOM 1540 N N . VAL A 1 200 ? -14.862 -3.515 19.494 1.00 92.12 200 VAL A N 1
ATOM 1541 C CA . VAL A 1 200 ? -15.417 -2.338 18.819 1.00 92.12 200 VAL A CA 1
ATOM 1542 C C . VAL A 1 200 ? -14.247 -1.530 18.276 1.00 92.12 200 VAL A C 1
ATOM 1544 O O . VAL A 1 200 ? -13.333 -1.180 19.028 1.00 92.12 200 VAL A O 1
ATOM 1547 N N . ARG A 1 201 ? -14.241 -1.264 16.970 1.00 91.50 201 ARG A N 1
ATOM 1548 C CA . ARG A 1 201 ? -13.214 -0.454 16.302 1.00 91.50 201 ARG A CA 1
ATOM 1549 C C . ARG A 1 201 ? -13.811 0.893 15.900 1.00 91.50 201 ARG A C 1
ATOM 1551 O O . ARG A 1 201 ? -14.931 0.944 15.400 1.00 91.50 201 ARG A O 1
ATOM 1558 N N . PHE A 1 202 ? -13.059 1.958 16.148 1.00 92.50 202 PHE A N 1
ATOM 1559 C CA . PHE A 1 202 ? -13.426 3.344 15.874 1.00 92.50 202 PHE A CA 1
ATOM 1560 C C . PHE A 1 202 ? -12.656 3.824 14.650 1.00 92.50 202 PHE A C 1
ATOM 1562 O O . PHE A 1 202 ? -11.432 3.677 14.606 1.00 92.50 202 PHE A O 1
ATOM 1569 N N . TRP A 1 203 ? -13.362 4.415 13.692 1.00 91.12 203 TRP A N 1
ATOM 1570 C CA . TRP A 1 203 ? -12.812 4.846 12.415 1.00 91.12 203 TRP A CA 1
ATOM 1571 C C . TRP A 1 203 ? -13.244 6.276 12.101 1.00 91.12 203 TRP A C 1
ATOM 1573 O O . TRP A 1 203 ? -14.430 6.582 12.168 1.00 91.12 203 TRP A O 1
ATOM 1583 N N . GLN A 1 204 ? -12.306 7.143 11.735 1.00 89.94 204 GLN A N 1
ATOM 1584 C CA . GLN A 1 204 ? -12.600 8.491 11.260 1.00 89.94 204 GLN A CA 1
ATOM 1585 C C . GLN A 1 204 ? -12.899 8.456 9.763 1.00 89.94 204 GLN A C 1
ATOM 1587 O O . GLN A 1 204 ? -12.101 7.923 8.990 1.00 89.94 204 GLN A O 1
ATOM 1592 N N . ALA A 1 205 ? -14.029 9.041 9.372 1.00 88.62 205 ALA A N 1
ATOM 1593 C CA . ALA A 1 205 ? -14.494 9.113 7.987 1.00 88.62 205 ALA A CA 1
ATOM 1594 C C . ALA A 1 205 ? -14.474 10.544 7.409 1.00 88.62 205 ALA A C 1
ATOM 1596 O O . ALA A 1 205 ? -14.870 10.736 6.268 1.00 88.62 205 ALA A O 1
ATOM 1597 N N . SER A 1 206 ? -13.971 11.536 8.156 1.00 83.88 206 SER A N 1
ATOM 1598 C CA . SER A 1 206 ? -13.970 12.963 7.775 1.00 83.88 206 SER A CA 1
ATOM 1599 C C . SER A 1 206 ? -13.050 13.342 6.597 1.00 83.88 206 SER A C 1
ATOM 1601 O O . SER A 1 206 ? -12.959 14.514 6.252 1.00 83.88 206 SER A O 1
ATOM 1603 N N . GLY A 1 207 ? -12.276 12.407 6.038 1.00 75.88 207 GLY A N 1
ATOM 1604 C CA . GLY A 1 207 ? -11.256 12.692 5.023 1.00 75.88 207 GLY A CA 1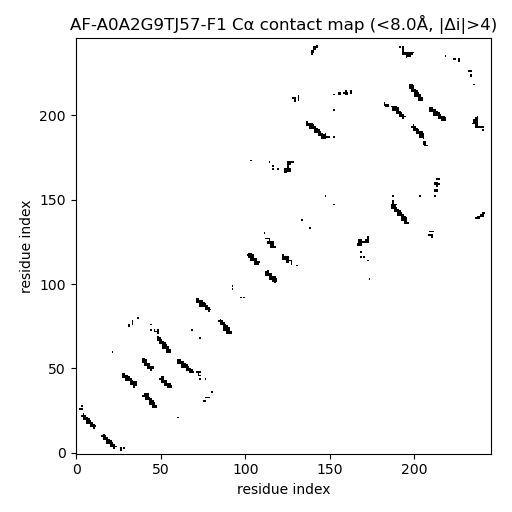
ATOM 1605 C C . GLY A 1 207 ? -11.358 11.780 3.803 1.00 75.88 207 GLY A C 1
ATOM 1606 O O . GLY A 1 207 ? -12.277 10.979 3.680 1.00 75.88 207 GLY A O 1
ATOM 1607 N N . GLU A 1 208 ? -10.371 11.857 2.905 1.00 72.88 208 GLU A N 1
ATOM 1608 C CA . GLU A 1 208 ? -10.321 10.992 1.711 1.00 72.88 208 GLU A CA 1
ATOM 1609 C C . GLU A 1 208 ? -10.202 9.496 2.056 1.00 72.88 208 GLU A C 1
ATOM 1611 O O . GLU A 1 208 ? -10.553 8.640 1.246 1.00 72.88 208 GLU A O 1
ATOM 1616 N N . ASN A 1 209 ? -9.692 9.174 3.248 1.00 77.00 209 ASN A N 1
ATOM 1617 C CA . ASN A 1 209 ? -9.425 7.809 3.679 1.00 77.00 209 ASN A CA 1
ATOM 1618 C C . 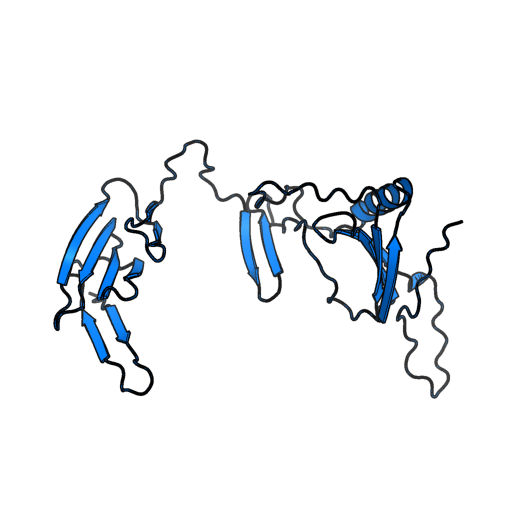ASN A 1 209 ? -10.070 7.524 5.032 1.00 77.00 209 ASN A C 1
ATOM 1620 O O . ASN A 1 209 ? -10.057 8.367 5.928 1.00 77.00 209 ASN A O 1
ATOM 1624 N N . LEU A 1 210 ? -10.551 6.291 5.192 1.00 82.31 210 LEU A N 1
ATOM 1625 C CA . LEU A 1 210 ? -11.029 5.791 6.472 1.00 82.31 210 LEU A CA 1
ATOM 1626 C C . LEU A 1 210 ? -9.831 5.512 7.391 1.00 82.31 210 LEU A C 1
ATOM 1628 O O . LEU A 1 210 ? -9.036 4.610 7.124 1.00 82.31 210 LEU A O 1
ATOM 1632 N N . GLN A 1 211 ? -9.701 6.272 8.476 1.00 85.06 211 GLN A N 1
ATOM 1633 C CA . GLN A 1 211 ? -8.575 6.153 9.401 1.00 85.06 211 GLN A CA 1
ATOM 1634 C C . GLN A 1 211 ? -8.974 5.377 10.655 1.00 85.06 211 GLN A C 1
ATOM 1636 O O . GLN A 1 211 ? -9.914 5.747 11.353 1.00 85.06 211 GLN A O 1
ATOM 1641 N N . PHE A 1 212 ? -8.229 4.325 10.994 1.00 86.69 212 PHE A N 1
ATOM 1642 C CA . PHE A 1 212 ? -8.394 3.640 12.275 1.00 86.69 212 PHE A CA 1
ATOM 1643 C C . PHE A 1 212 ? -7.956 4.548 13.436 1.00 86.69 212 PHE A C 1
ATOM 1645 O O . PHE A 1 212 ? -6.821 5.025 13.453 1.00 86.69 212 PHE A O 1
ATOM 1652 N N . LEU A 1 213 ? -8.832 4.745 14.423 1.00 88.88 213 LEU A N 1
ATOM 1653 C CA . LEU A 1 213 ? -8.545 5.536 15.619 1.00 88.88 213 LEU A CA 1
ATOM 1654 C C . LEU A 1 213 ? -8.231 4.652 16.822 1.00 88.88 213 LEU A C 1
ATOM 1656 O O . LEU A 1 213 ? -7.181 4.801 17.429 1.00 88.88 213 LEU A O 1
ATOM 1660 N N . TYR A 1 214 ? -9.130 3.740 17.196 1.00 89.62 214 TYR A N 1
ATOM 1661 C CA . TYR A 1 214 ? -9.057 3.047 18.486 1.00 89.62 214 TYR A CA 1
ATOM 1662 C C . TYR A 1 214 ? -9.752 1.682 18.450 1.00 89.62 214 TYR A C 1
ATOM 1664 O O . TYR A 1 214 ? -10.725 1.486 17.721 1.00 89.62 214 TYR A O 1
ATOM 1672 N N . ARG A 1 215 ? -9.279 0.729 19.267 1.00 89.50 215 ARG A N 1
ATOM 1673 C CA . ARG A 1 215 ? -9.927 -0.573 19.483 1.00 89.50 215 ARG A CA 1
ATOM 1674 C C . ARG A 1 215 ? -10.261 -0.768 20.957 1.00 89.50 215 ARG A C 1
ATOM 1676 O O . ARG A 1 215 ? -9.375 -0.904 21.803 1.00 89.50 215 ARG A O 1
ATOM 1683 N N . LEU A 1 216 ? -11.551 -0.912 21.228 1.00 90.00 216 LEU A N 1
ATOM 1684 C CA . LEU A 1 216 ? -12.085 -1.322 22.518 1.00 90.00 216 LEU A CA 1
ATOM 1685 C C . LEU A 1 216 ? -12.273 -2.843 22.537 1.00 90.00 216 LEU A C 1
ATOM 1687 O O . LEU A 1 216 ? -12.893 -3.403 21.634 1.00 90.00 216 LEU A O 1
ATOM 1691 N N . LYS A 1 217 ? -11.756 -3.519 23.566 1.00 89.69 217 LYS A N 1
ATOM 1692 C CA . LYS A 1 217 ? -12.065 -4.929 23.848 1.00 89.69 217 LYS A CA 1
ATOM 1693 C C . LYS A 1 217 ? -13.107 -4.977 24.953 1.00 89.69 217 LYS A C 1
ATOM 1695 O O . LYS A 1 217 ? -12.812 -4.558 26.066 1.00 89.69 217 LYS A O 1
ATOM 1700 N N . THR A 1 218 ? -14.297 -5.488 24.663 1.00 87.25 218 THR A N 1
ATOM 1701 C CA . THR A 1 218 ? -15.376 -5.544 25.659 1.00 87.25 218 THR A CA 1
ATOM 1702 C C . THR A 1 218 ? -15.404 -6.866 26.427 1.00 87.25 218 THR A C 1
ATOM 1704 O O . THR A 1 218 ? -15.988 -6.948 27.503 1.00 87.25 218 THR A O 1
ATOM 1707 N N . THR A 1 219 ? -14.698 -7.889 25.936 1.00 79.62 219 THR A N 1
ATOM 1708 C CA . THR A 1 219 ? -14.658 -9.245 26.507 1.00 79.62 219 THR A CA 1
ATOM 1709 C C . THR A 1 219 ? -14.228 -9.306 27.973 1.00 79.62 219 THR A C 1
ATOM 1711 O O . THR A 1 219 ? -14.610 -10.237 28.666 1.00 79.62 219 THR A O 1
ATOM 1714 N N . SER A 1 220 ? -13.431 -8.348 28.455 1.00 73.25 220 SER A N 1
ATOM 1715 C CA . SER A 1 220 ? -12.983 -8.289 29.855 1.00 73.25 220 SER A CA 1
ATOM 1716 C C . SER A 1 220 ? -14.049 -7.798 30.834 1.00 73.25 220 SER A C 1
ATOM 1718 O O . SER A 1 220 ? -13.853 -7.923 32.037 1.00 73.25 220 SER A O 1
ATOM 1720 N N . HIS A 1 221 ? -15.139 -7.211 30.340 1.00 75.38 221 HIS A N 1
ATOM 1721 C CA . HIS A 1 221 ? -16.171 -6.577 31.164 1.00 75.38 221 HIS A CA 1
ATOM 1722 C C . HIS A 1 221 ? -17.458 -7.401 31.271 1.00 75.38 221 HIS A C 1
ATOM 1724 O O . HIS A 1 221 ? -18.352 -7.025 32.022 1.00 75.38 221 HIS A O 1
ATOM 1730 N N . PHE A 1 222 ? -17.557 -8.511 30.539 1.00 71.44 222 PHE A N 1
ATOM 1731 C CA . PHE A 1 222 ? -18.733 -9.372 30.534 1.00 71.44 222 PHE A CA 1
ATOM 1732 C C . PHE A 1 222 ? -18.402 -10.732 31.147 1.00 71.44 222 PHE A C 1
ATOM 1734 O O . PHE A 1 222 ? -17.435 -11.383 30.746 1.00 71.44 222 PHE A O 1
ATOM 1741 N N . GLU A 1 223 ? -19.215 -11.165 32.112 1.00 62.12 223 GLU A N 1
ATOM 1742 C CA . GLU A 1 223 ? -19.110 -12.500 32.693 1.00 62.12 223 GLU A CA 1
ATOM 1743 C C . GLU A 1 223 ? -19.515 -13.569 31.679 1.00 62.12 223 GLU A C 1
ATOM 1745 O O . GLU A 1 223 ? -20.432 -13.413 30.866 1.00 62.12 223 GLU A O 1
ATOM 1750 N N . ARG A 1 224 ? -18.804 -14.691 31.738 1.00 57.06 224 ARG A N 1
ATOM 1751 C CA . ARG A 1 224 ? -19.119 -15.883 30.966 1.00 57.06 224 ARG A CA 1
ATOM 1752 C C . ARG A 1 224 ? -20.316 -16.541 31.650 1.00 57.06 224 ARG A C 1
ATOM 1754 O O . ARG A 1 224 ? -20.131 -17.205 32.662 1.00 57.06 224 ARG A O 1
ATOM 1761 N N . LEU A 1 225 ? -21.527 -16.317 31.137 1.00 52.50 225 LEU A N 1
ATOM 1762 C CA . LEU A 1 225 ? -22.706 -17.049 31.608 1.00 52.50 225 LEU A CA 1
ATOM 1763 C C . LEU A 1 225 ? -22.422 -18.547 31.450 1.00 52.50 225 LEU A C 1
ATOM 1765 O O . LEU A 1 225 ? -22.131 -19.001 30.340 1.00 52.50 225 LEU A O 1
ATOM 1769 N N . GLU A 1 226 ? -22.417 -19.273 32.569 1.00 47.97 226 GLU A N 1
ATOM 1770 C CA . GLU A 1 226 ? -22.195 -20.716 32.573 1.00 47.97 226 GLU A CA 1
ATOM 1771 C C . GLU A 1 226 ? -23.216 -21.408 31.667 1.00 47.97 226 GLU A C 1
ATOM 1773 O O . GLU A 1 226 ? -24.364 -20.980 31.522 1.00 47.97 226 GLU A O 1
ATOM 1778 N N . GLU A 1 227 ? -22.739 -22.453 31.000 1.00 46.34 227 GLU A N 1
ATOM 1779 C CA . GLU A 1 227 ? -23.460 -23.227 30.003 1.00 46.34 227 GLU A CA 1
ATOM 1780 C C . GLU A 1 227 ? -24.750 -23.802 30.606 1.00 46.34 227 GLU A C 1
ATOM 1782 O O . GLU A 1 227 ? -24.727 -24.814 31.301 1.00 46.34 227 GLU A O 1
ATOM 1787 N N . TRP A 1 228 ? -25.902 -23.191 30.318 1.00 46.50 228 TRP A N 1
ATOM 1788 C CA . TRP A 1 228 ? -27.159 -23.927 30.403 1.00 46.50 228 TRP A CA 1
ATOM 1789 C C . TRP A 1 228 ? -27.237 -24.867 29.200 1.00 46.50 228 TRP A C 1
ATOM 1791 O O . TRP A 1 228 ? -27.161 -24.421 28.049 1.00 46.50 228 TRP A O 1
ATOM 1801 N N . GLU A 1 229 ? -27.353 -26.169 29.478 1.00 40.50 229 GLU A N 1
ATOM 1802 C CA . GLU A 1 229 ? -27.491 -27.230 28.478 1.00 40.50 229 GLU A CA 1
ATOM 1803 C C . GLU A 1 229 ? -28.573 -26.850 27.451 1.00 40.50 229 GLU A C 1
ATOM 1805 O O . GLU A 1 229 ? -29.759 -26.776 27.766 1.00 40.50 229 GLU A O 1
ATOM 1810 N N . GLY A 1 230 ? -28.145 -26.557 26.217 1.00 53.56 230 GLY A N 1
ATOM 1811 C CA . GLY A 1 230 ? -29.021 -26.194 25.096 1.00 53.56 230 GLY A CA 1
ATOM 1812 C C . GLY A 1 230 ? -28.783 -24.812 24.476 1.00 53.56 230 GLY A C 1
ATOM 1813 O O . GLY A 1 230 ? -29.316 -24.550 23.400 1.00 53.56 230 GLY A O 1
ATOM 1814 N N . CYS A 1 231 ? -27.973 -23.937 25.084 1.00 44.94 231 CYS A N 1
ATOM 1815 C CA . CYS A 1 231 ? -27.646 -22.629 24.505 1.00 44.94 231 CYS A CA 1
ATOM 1816 C C . CYS A 1 231 ? -26.345 -22.696 23.682 1.00 44.94 231 CYS A C 1
ATOM 1818 O O . CYS A 1 231 ? -25.276 -22.998 24.215 1.00 44.94 231 CYS A O 1
ATOM 1820 N N . GLU A 1 232 ? -26.413 -22.423 22.373 1.00 48.88 232 GLU A N 1
ATOM 1821 C CA . GLU A 1 232 ? -25.217 -22.297 21.533 1.00 48.88 232 GLU A CA 1
ATOM 1822 C C . GLU A 1 232 ? -24.277 -21.223 22.107 1.00 48.88 232 GLU A C 1
ATOM 1824 O O . GLU A 1 232 ? -24.682 -20.075 22.264 1.00 48.88 232 GLU A O 1
ATOM 1829 N N . LYS A 1 233 ? -23.036 -21.631 22.420 1.00 54.28 233 LYS A N 1
ATOM 1830 C CA . LYS A 1 233 ? -21.835 -20.836 22.760 1.00 54.28 233 LYS A CA 1
ATOM 1831 C C . LYS A 1 233 ? -22.083 -19.358 23.087 1.00 54.28 233 LYS A C 1
ATOM 1833 O O . LYS A 1 233 ? -22.386 -18.574 22.190 1.00 54.28 233 LYS A O 1
ATOM 1838 N N . VAL A 1 234 ? -21.763 -18.955 24.324 1.00 56.19 234 VAL A N 1
ATOM 1839 C CA . VAL A 1 234 ? -21.639 -17.543 24.737 1.00 56.19 234 VAL A CA 1
ATOM 1840 C C . VAL A 1 234 ? -20.904 -16.753 23.649 1.00 56.19 234 VAL A C 1
ATOM 1842 O O . VAL A 1 234 ? -19.708 -16.937 23.415 1.00 56.19 234 VAL A O 1
ATOM 1845 N N . SER A 1 235 ? -21.652 -15.926 22.921 1.00 66.31 235 SER A N 1
ATOM 1846 C CA . SER A 1 235 ? -21.125 -15.171 21.793 1.00 66.31 235 SER A CA 1
ATOM 1847 C C . SER A 1 235 ? -20.657 -13.822 22.304 1.00 66.31 235 SER A C 1
ATOM 1849 O O . SER A 1 235 ? -21.465 -13.016 22.758 1.00 66.31 235 SER A O 1
ATOM 1851 N N . HIS A 1 236 ? -19.357 -13.563 22.195 1.00 74.38 236 HIS A N 1
ATOM 1852 C CA . HIS A 1 236 ? -18.782 -12.245 22.468 1.00 74.38 236 HIS A CA 1
ATOM 1853 C C . HIS A 1 236 ? -19.114 -11.223 21.373 1.00 74.38 236 HIS A C 1
ATOM 1855 O O . HIS A 1 236 ? -18.664 -10.087 21.447 1.00 74.38 236 HIS A O 1
ATOM 1861 N N . ALA A 1 237 ? -19.895 -11.607 20.360 1.00 83.06 237 ALA A N 1
ATOM 1862 C CA . ALA A 1 237 ? -20.260 -10.739 19.259 1.00 83.06 237 ALA A CA 1
ATOM 1863 C C . ALA A 1 237 ? -20.965 -9.470 19.744 1.00 83.06 237 ALA A C 1
ATOM 1865 O O . ALA A 1 237 ? -22.002 -9.530 20.409 1.00 83.06 237 ALA A O 1
ATOM 1866 N N . VAL A 1 238 ? -20.431 -8.320 19.338 1.00 84.88 238 VAL A N 1
ATOM 1867 C CA . VAL A 1 238 ? -21.090 -7.033 19.560 1.00 84.88 238 VAL A CA 1
ATOM 1868 C C . VAL A 1 238 ? -22.365 -6.998 18.717 1.00 84.88 238 VAL A C 1
ATOM 1870 O O . VAL A 1 238 ? -22.305 -7.146 17.498 1.00 84.88 238 VAL A O 1
ATOM 1873 N N . LYS A 1 239 ? -23.529 -6.856 19.357 1.00 86.25 239 LYS A N 1
ATOM 1874 C CA . LYS A 1 239 ? -24.832 -6.887 18.666 1.00 86.25 239 LYS A CA 1
ATOM 1875 C C . LYS A 1 239 ? -25.329 -5.502 18.260 1.00 86.25 239 LYS A C 1
ATOM 1877 O O . LYS A 1 239 ? -25.931 -5.363 17.201 1.00 86.25 239 LYS A O 1
ATOM 1882 N N . SER A 1 240 ? -25.089 -4.500 19.098 1.00 86.88 240 SER A N 1
ATOM 1883 C CA . SER A 1 240 ? -25.476 -3.111 18.867 1.00 86.88 240 SER A CA 1
ATOM 1884 C C . SER A 1 240 ? -24.433 -2.174 19.465 1.00 86.88 240 SER A C 1
ATOM 1886 O O . SER A 1 240 ? -23.725 -2.532 20.409 1.00 86.88 240 SER A O 1
ATOM 1888 N N . ILE A 1 241 ? -24.321 -0.985 18.880 1.00 89.75 241 ILE A N 1
ATOM 1889 C CA . ILE A 1 241 ? -23.434 0.083 19.332 1.00 89.75 241 ILE A CA 1
ATOM 1890 C C . ILE A 1 241 ? -24.238 1.373 19.283 1.00 89.75 241 ILE A C 1
ATOM 1892 O O . ILE A 1 241 ? -24.739 1.738 18.221 1.00 89.75 241 ILE A O 1
ATOM 1896 N N . GLU A 1 242 ? -24.313 2.062 20.412 1.00 85.88 242 GLU A N 1
ATOM 1897 C CA . GLU A 1 242 ? -24.914 3.385 20.526 1.00 85.88 242 GLU A CA 1
ATOM 1898 C C . GLU A 1 242 ? -23.940 4.286 21.285 1.00 85.88 242 GLU A C 1
ATOM 1900 O O . GLU A 1 242 ? -23.404 3.898 22.325 1.00 85.88 242 GLU A O 1
ATOM 1905 N N . LEU A 1 243 ? -23.639 5.450 20.717 1.00 81.25 243 LEU A N 1
ATOM 1906 C CA . LEU A 1 243 ? -22.776 6.450 21.320 1.00 81.25 243 LEU A CA 1
ATOM 1907 C C . LEU A 1 243 ? -23.693 7.465 21.992 1.00 81.25 243 LEU A C 1
ATOM 1909 O O . LEU A 1 243 ? -24.371 8.233 21.316 1.00 81.25 243 LEU A O 1
ATOM 1913 N N . CYS A 1 244 ? -23.742 7.429 23.320 1.00 77.06 244 CYS A N 1
ATOM 1914 C CA . CYS A 1 244 ? -24.511 8.391 24.097 1.00 77.06 244 CYS A CA 1
ATOM 1915 C C . CYS A 1 244 ? -23.778 9.736 24.065 1.00 77.06 244 CYS A C 1
ATOM 1917 O O . CYS A 1 244 ? -22.872 9.974 24.863 1.00 77.06 244 CYS A O 1
ATOM 1919 N N . VAL A 1 245 ? -24.122 10.571 23.088 1.00 62.72 245 VAL A N 1
ATOM 1920 C CA . VAL A 1 245 ? -23.759 11.990 23.057 1.00 62.72 245 VAL A CA 1
ATOM 1921 C C . VAL A 1 245 ? -24.836 12.727 23.852 1.00 62.72 245 VAL A C 1
ATOM 1923 O O . VAL A 1 245 ? -26.004 12.673 23.469 1.00 62.72 245 VAL A O 1
ATOM 1926 N N . GLU A 1 246 ? -24.462 13.308 24.994 1.00 51.38 246 GLU A N 1
ATOM 1927 C CA . GLU A 1 246 ? -25.327 14.225 25.760 1.00 51.38 246 GLU A CA 1
ATOM 1928 C C . GLU A 1 246 ? -25.549 15.545 25.014 1.00 51.38 246 GLU A C 1
ATOM 1930 O O . GLU A 1 246 ? -24.583 16.040 24.384 1.00 51.38 246 GLU A O 1
#

Foldseek 3Di:
DDFDKDWDWDDDPPDHTDIDIDGDPDPFAFPDKDDPPPPQWIWTATQQQKIFIWHRPDVDIDTPDIDHDDPFGFPDWDDDHPDPDIDTDTLDDPDPPDDNDDQWDWDDDPPDIWIWGPPDPPGFIADDQQPDPLPPFDFQDKDKDKQDDPVVLVVLQVVAVVVPDPRHDPDHDPPPDDDFDPPQPVIWMWMWTWGQQLKIWIWTPRGPHTGTRHIDRCVVVDDQDPDDPPDPDDTSTDNDDDDDDD